Protein AF-A0A6P0SQF8-F1 (afdb_monomer)

Secondary structure (DSSP, 8-state):
-PPPEEEEE---SS--HHHHTT---SSSHHHHHHS-HHHHHHHHHHSS-TTS----HHHHHHHHHHHTT-GGGS-HHHHHHHHHHHHHHH-SS-STTTS-BTTB--HHHHHHHHHHIIIIISEEETTEEEEEEE------S-HHHHHHSHHHHHHHHHHHHH-SEEEEEE--STT-SHHHHHGGGSSEEEEEEETTTS-HHHHHHHHHHHHHTT--EEEEEEE---GGGTTTTS----S--PPPS------EEEEE-

Radius of gyration: 22.23 Å; Cα contacts (8 Å, |Δi|>4): 361; chains: 1; bounding box: 48×36×75 Å

Foldseek 3Di:
DDFQEEEAALALVDFCPCVVVVHDQAAFLCCLQPPAPLLNLLSQLVQADPVDDDPDVVSVVVSVVSVVVVVVPADSVRSVVSQQVVQVVVDPDRCCQCHPDPPDDDPSVLVNVVCSVVRGQWDDDPVGRSYTYGGHHDNDDDSVPRLQDPSVVVVLVVCVVPGPKYKYWYFFQPPDCSCLSNQVSAPAKEKEFEPLAADPVNVVVSVVVCVVSVTDHPYYHYPHDDVVCVPVVDDDDDDPPDRDDDHHTGIIMMTMD

Mean predicted aligned error: 10.47 Å

Solvent-accessible surface area (backbone atoms only — not comparable to full-atom values): 14896 Å² total; per-residue (Å²): 134,82,73,36,33,35,41,33,36,61,18,68,89,72,72,50,59,30,73,77,66,75,47,74,46,83,52,17,54,40,40,74,50,72,42,54,64,67,57,39,51,51,57,42,53,71,72,43,63,85,89,57,84,65,83,50,68,69,58,42,53,49,43,56,55,48,61,76,60,47,57,93,83,41,53,69,69,57,48,52,52,52,50,51,52,53,33,54,77,74,35,101,67,62,54,75,64,70,34,51,54,99,90,48,85,47,79,60,24,53,52,47,52,48,49,42,44,66,72,54,37,28,47,71,43,88,95,38,81,48,40,37,35,32,27,35,26,61,87,84,70,64,56,65,63,51,57,67,29,71,55,36,56,52,48,51,55,52,45,58,78,71,31,78,30,39,38,34,38,32,51,43,56,71,97,44,63,65,47,69,58,51,41,88,79,38,79,25,30,39,40,35,38,35,54,98,30,41,54,68,67,61,53,49,52,43,52,52,55,35,54,77,67,69,52,53,70,76,47,74,45,79,37,73,72,55,74,88,62,74,60,52,92,63,85,73,80,80,92,74,89,75,79,82,86,90,62,91,41,73,44,37,36,36,39,34,69

Nearest PDB structures (foldseek):
  3la6-assembly1_H  TM=8.996E-01  e=2.933E-08  Escherichia coli K-12
  3la6-assembly2_J  TM=8.794E-01  e=2.586E-08  Escherichia coli K-12
  3la6-assembly1_E  TM=8.785E-01  e=3.325E-08  Escherichia coli K-12
  3la6-assembly2_M  TM=8.070E-01  e=2.281E-08  Escherichia coli K-12
  3la6-assembly2_P  TM=8.195E-01  e=2.933E-08  Escherichia coli K-12

Sequence (257 aa):
MGKKVLLVDADMRKPQVHHRLQLSKECGLINLIADDNLTLFIKALINYDNNNIIEDPSISELKQLIDTLNPESTSIDQLKNKITNRIKYKFRYPLRWLLPSEDKINCRSISNLKWLIQNVITQKRPEHPNLSILTTGEITSDPTKLLYSDKMKRLIKYFEEMFDLVIYDTPPVLGLADTSLLTPRTDGLILVTRVGKTDRSALTQALENLKLSQIKVLGIVANGVKDEYRGLDEGDKNPDGRVHPDFTGSIKTKVLF

Structure (mmCIF, N/CA/C/O backbone):
data_AF-A0A6P0SQF8-F1
#
_entry.id   AF-A0A6P0SQF8-F1
#
loop_
_atom_site.group_PDB
_atom_site.id
_atom_site.type_symbol
_atom_site.label_atom_id
_atom_site.label_alt_id
_atom_site.label_comp_id
_atom_site.label_asym_id
_atom_site.label_entity_id
_atom_site.label_seq_id
_atom_site.pdbx_PDB_ins_code
_atom_site.Cartn_x
_atom_site.Cartn_y
_atom_site.Cartn_z
_atom_site.occupancy
_atom_site.B_iso_or_equiv
_atom_site.auth_seq_id
_atom_site.auth_comp_id
_atom_site.auth_asym_id
_atom_site.auth_atom_id
_atom_site.pdbx_PDB_model_num
ATOM 1 N N . MET A 1 1 ? -15.269 -17.142 -11.046 1.00 60.09 1 MET A N 1
ATOM 2 C CA . MET A 1 1 ? -15.085 -15.832 -10.377 1.00 60.09 1 MET A CA 1
ATOM 3 C C . MET A 1 1 ? -13.808 -15.199 -10.912 1.00 60.09 1 MET A C 1
ATOM 5 O O . MET A 1 1 ? -12.892 -15.943 -11.237 1.00 60.09 1 MET A O 1
ATOM 9 N N . GLY A 1 2 ? -13.771 -13.876 -11.096 1.00 82.94 2 GLY A N 1
ATOM 10 C CA . GLY A 1 2 ? -12.573 -13.175 -11.584 1.00 82.94 2 GLY A CA 1
ATOM 11 C C . GLY A 1 2 ? -11.486 -13.065 -10.509 1.00 82.94 2 GLY A C 1
ATOM 12 O O . GLY A 1 2 ? -11.794 -13.177 -9.325 1.00 82.94 2 GLY A O 1
ATOM 13 N N . LYS A 1 3 ? -10.230 -12.846 -10.923 1.00 91.38 3 LYS A N 1
ATOM 14 C CA . LYS A 1 3 ? -9.107 -12.608 -10.000 1.00 91.38 3 LYS A CA 1
ATOM 15 C C . LYS A 1 3 ? -9.298 -11.287 -9.249 1.00 91.38 3 LYS A C 1
ATOM 17 O O . LYS A 1 3 ? -9.554 -10.268 -9.887 1.00 91.38 3 LYS A O 1
ATOM 22 N N . LYS A 1 4 ? -9.138 -11.301 -7.926 1.00 92.88 4 LYS A N 1
ATOM 23 C CA . LYS A 1 4 ? -9.103 -10.122 -7.052 1.00 92.88 4 LYS A CA 1
ATOM 24 C C . LYS A 1 4 ? -7.739 -9.451 -7.166 1.00 92.88 4 LYS A C 1
ATOM 26 O O . LYS A 1 4 ? -6.729 -10.060 -6.824 1.00 92.88 4 LYS A O 1
ATOM 31 N N . VAL A 1 5 ? -7.717 -8.198 -7.598 1.00 94.44 5 VAL A N 1
ATOM 32 C CA . VAL A 1 5 ? -6.493 -7.418 -7.804 1.00 94.44 5 VAL A CA 1
ATOM 33 C C . VAL A 1 5 ? -6.460 -6.247 -6.830 1.00 94.44 5 VAL A C 1
ATOM 35 O O . VAL A 1 5 ? -7.451 -5.531 -6.690 1.00 94.44 5 VAL A O 1
ATOM 38 N N . LEU A 1 6 ? -5.316 -6.024 -6.188 1.00 94.69 6 LEU A N 1
ATOM 39 C CA . LEU A 1 6 ? -5.051 -4.837 -5.381 1.00 94.69 6 LEU A CA 1
ATOM 40 C C . LEU A 1 6 ? -3.987 -3.967 -6.057 1.00 94.69 6 LEU A C 1
ATOM 42 O O . LEU A 1 6 ? -2.867 -4.413 -6.273 1.00 94.69 6 LEU A O 1
ATOM 46 N N . LEU A 1 7 ? -4.312 -2.710 -6.352 1.00 95.44 7 LEU A N 1
ATOM 47 C CA . LEU A 1 7 ? -3.338 -1.689 -6.741 1.00 95.44 7 LEU A CA 1
ATOM 48 C C . LEU A 1 7 ? -2.977 -0.844 -5.517 1.00 95.44 7 LEU A C 1
ATOM 50 O O . LEU A 1 7 ? -3.833 -0.147 -4.982 1.00 95.44 7 LEU A O 1
ATOM 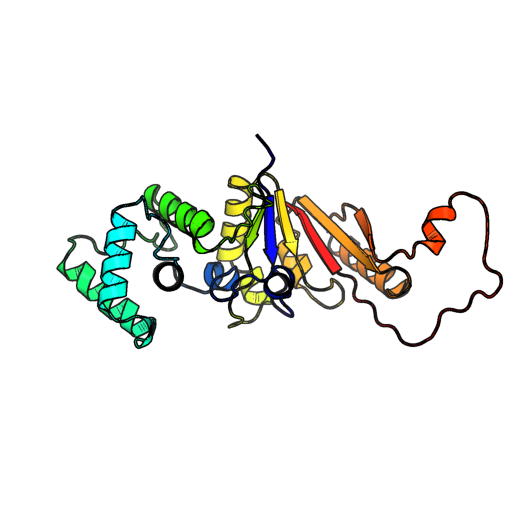54 N N . VAL A 1 8 ? -1.717 -0.863 -5.101 1.00 95.06 8 VAL A N 1
ATOM 55 C CA . VAL A 1 8 ? -1.197 -0.076 -3.979 1.00 95.06 8 VAL A CA 1
ATOM 56 C C . VAL A 1 8 ? -0.366 1.093 -4.508 1.00 95.06 8 VAL A C 1
ATOM 58 O O . VAL A 1 8 ? 0.628 0.878 -5.196 1.00 95.06 8 VAL A O 1
ATOM 61 N N . ASP A 1 9 ? -0.731 2.331 -4.175 1.00 94.19 9 ASP A N 1
ATOM 62 C CA . ASP A 1 9 ? 0.094 3.518 -4.442 1.00 94.19 9 ASP A CA 1
ATOM 63 C C . ASP A 1 9 ? 1.204 3.626 -3.384 1.00 94.19 9 ASP A C 1
ATOM 65 O O . ASP A 1 9 ? 1.043 4.265 -2.339 1.00 94.19 9 ASP A O 1
ATOM 69 N N . ALA A 1 10 ? 2.319 2.936 -3.635 1.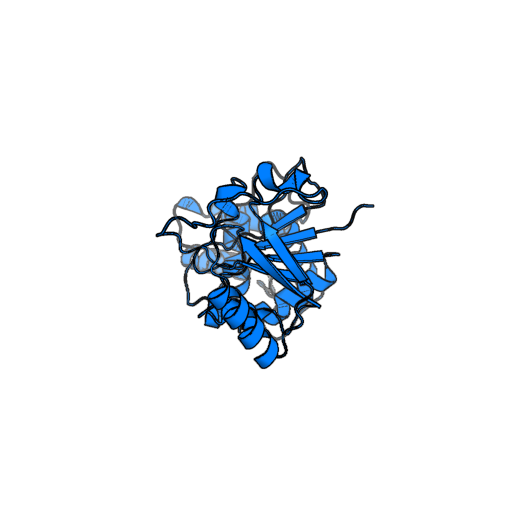00 92.62 10 ALA A N 1
ATOM 70 C CA . ALA A 1 10 ? 3.502 2.931 -2.779 1.00 92.62 10 ALA A CA 1
ATOM 71 C C . ALA A 1 10 ? 4.523 4.025 -3.158 1.00 92.62 10 ALA A C 1
ATOM 73 O O . ALA A 1 10 ? 5.581 4.117 -2.531 1.00 92.62 10 ALA A O 1
ATOM 74 N N . ASP A 1 11 ? 4.213 4.893 -4.130 1.00 92.06 11 ASP A N 1
ATOM 75 C CA . ASP A 1 11 ? 4.991 6.095 -4.428 1.00 92.06 11 ASP A CA 1
ATOM 76 C C . ASP A 1 11 ? 4.654 7.186 -3.406 1.00 92.06 11 ASP A C 1
ATOM 78 O O . ASP A 1 11 ? 3.903 8.124 -3.660 1.00 92.06 11 ASP A O 1
ATOM 82 N N . MET A 1 12 ? 5.236 7.059 -2.212 1.00 90.88 12 MET A N 1
ATOM 83 C CA . MET A 1 12 ? 5.063 8.033 -1.129 1.00 90.88 12 MET A CA 1
ATOM 84 C C . MET A 1 12 ? 5.780 9.365 -1.394 1.00 90.88 12 MET A C 1
ATOM 86 O O . MET A 1 12 ? 5.568 10.327 -0.661 1.00 90.88 12 MET A O 1
ATOM 90 N N . ARG A 1 13 ? 6.639 9.442 -2.421 1.00 88.88 13 ARG A N 1
ATOM 91 C CA . ARG A 1 13 ? 7.398 10.657 -2.760 1.00 88.88 13 ARG A CA 1
ATOM 92 C C . ARG A 1 13 ? 6.608 11.564 -3.687 1.00 88.88 13 ARG A C 1
ATOM 94 O O . ARG A 1 13 ? 6.657 12.784 -3.551 1.00 88.88 13 ARG A O 1
ATOM 101 N N . LYS A 1 14 ? 5.885 10.975 -4.638 1.00 89.62 14 LYS A N 1
ATOM 102 C CA . LYS A 1 14 ? 5.005 11.690 -5.557 1.00 89.62 14 LYS A CA 1
ATOM 103 C C . LYS A 1 14 ? 3.774 10.829 -5.855 1.00 89.62 14 LYS A C 1
ATOM 105 O O . LYS A 1 14 ? 3.651 10.334 -6.976 1.00 89.62 14 LYS A O 1
ATOM 110 N N . PRO A 1 15 ? 2.837 10.687 -4.902 1.00 90.75 15 PRO A N 1
ATOM 111 C CA . PRO A 1 15 ? 1.652 9.857 -5.088 1.00 90.75 15 PRO A CA 1
ATOM 112 C C . PRO A 1 15 ? 0.753 10.460 -6.162 1.00 90.75 15 PRO A C 1
ATOM 114 O O . PRO A 1 15 ? 0.527 11.673 -6.191 1.00 90.75 15 PRO A O 1
ATOM 117 N N . GLN A 1 16 ? 0.256 9.635 -7.079 1.00 90.00 16 GLN A N 1
ATOM 118 C CA . GLN A 1 16 ? -0.521 10.100 -8.240 1.00 90.00 16 GLN A CA 1
ATOM 119 C C . GLN A 1 16 ? -1.770 9.265 -8.510 1.00 90.00 16 GLN A C 1
ATOM 121 O O . GLN A 1 16 ? -2.628 9.715 -9.271 1.00 90.00 16 GLN A O 1
ATOM 126 N N . VAL A 1 17 ? -1.891 8.063 -7.937 1.00 91.06 17 VAL A N 1
ATOM 127 C CA . VAL A 1 17 ? -3.007 7.158 -8.246 1.00 91.06 17 VAL A CA 1
ATOM 128 C C . VAL A 1 17 ? -4.329 7.794 -7.835 1.00 91.06 17 VAL A C 1
ATOM 130 O O . VAL A 1 17 ? -5.266 7.797 -8.630 1.00 91.06 17 VAL A O 1
ATOM 133 N N . HIS A 1 18 ? -4.377 8.423 -6.656 1.00 90.31 18 HIS A N 1
ATOM 134 C CA . HIS A 1 18 ? -5.582 9.092 -6.163 1.00 90.31 18 HIS A CA 1
ATOM 135 C C . HIS A 1 18 ? -6.071 10.205 -7.105 1.00 90.31 18 HIS A C 1
ATOM 137 O O . HIS A 1 18 ? -7.252 10.268 -7.418 1.00 90.31 18 HIS A O 1
ATOM 143 N N . HIS A 1 19 ? -5.166 11.030 -7.643 1.00 90.38 19 HIS A N 1
ATOM 144 C CA . HIS A 1 19 ? -5.528 12.082 -8.596 1.00 90.38 19 HIS A CA 1
ATOM 145 C C . HIS A 1 19 ? -6.004 11.499 -9.932 1.00 90.38 19 HIS A C 1
ATOM 147 O O . HIS A 1 19 ? -7.005 11.937 -10.492 1.00 90.38 19 HIS A O 1
ATOM 153 N N . ARG A 1 20 ? -5.292 10.500 -10.469 1.00 89.69 20 ARG A N 1
ATOM 154 C CA . ARG A 1 20 ? -5.628 9.901 -11.772 1.00 89.69 20 ARG A CA 1
ATOM 155 C C . ARG A 1 20 ? -6.944 9.142 -11.754 1.00 89.69 20 ARG A C 1
ATOM 157 O O . ARG A 1 20 ? -7.642 9.129 -12.759 1.00 89.69 20 ARG A O 1
ATOM 164 N N . LEU A 1 21 ? -7.247 8.507 -10.630 1.00 88.38 21 LEU A N 1
ATOM 165 C CA . LEU A 1 21 ? -8.455 7.720 -10.442 1.00 88.38 21 LEU A CA 1
ATOM 166 C C . LEU A 1 21 ? -9.529 8.482 -9.664 1.00 88.38 21 LEU A C 1
ATOM 168 O O . LEU A 1 21 ? -10.495 7.849 -9.263 1.00 88.38 21 LEU A O 1
ATOM 172 N N . GLN A 1 22 ? -9.376 9.794 -9.433 1.00 88.75 22 GLN A N 1
ATOM 173 C CA . GLN A 1 22 ? -10.333 10.638 -8.697 1.00 88.75 22 GLN A CA 1
ATOM 174 C C . GLN A 1 22 ? -10.816 9.976 -7.392 1.00 88.75 22 GLN A C 1
ATOM 176 O O . GLN A 1 22 ? -12.009 9.776 -7.181 1.00 88.75 22 GLN A O 1
ATOM 181 N N . LEU A 1 23 ? -9.863 9.545 -6.569 1.00 88.06 23 LEU A N 1
ATOM 182 C CA . LEU A 1 23 ? -10.083 8.853 -5.300 1.00 88.06 23 LEU A CA 1
ATOM 183 C C . LEU A 1 23 ? -9.736 9.769 -4.126 1.00 88.06 23 LEU A C 1
ATOM 185 O O . LEU A 1 23 ? -8.900 10.669 -4.257 1.00 88.06 23 LEU A O 1
ATOM 189 N N . SER A 1 24 ? -10.319 9.485 -2.961 1.00 85.25 24 SER A N 1
ATOM 190 C CA . SER A 1 24 ? -9.916 10.137 -1.713 1.00 85.25 24 SER A CA 1
ATOM 191 C C . SER A 1 24 ? -8.468 9.776 -1.368 1.00 85.25 24 SER A C 1
ATOM 193 O O . SER A 1 24 ? -7.992 8.681 -1.676 1.00 85.25 24 SER A O 1
ATOM 195 N N . LYS A 1 25 ? -7.759 10.703 -0.722 1.00 84.38 25 LYS A N 1
ATOM 196 C CA . LYS A 1 25 ? -6.393 10.506 -0.209 1.00 84.38 25 LYS A CA 1
ATOM 197 C C . LYS A 1 25 ? -6.314 10.545 1.320 1.00 84.38 25 LYS A C 1
ATOM 199 O O . LYS A 1 25 ? -5.213 10.571 1.856 1.00 84.38 25 LYS A O 1
ATOM 204 N N . GLU A 1 26 ? -7.451 10.595 2.009 1.00 79.50 26 GLU A N 1
ATOM 205 C CA . GLU A 1 26 ? -7.511 10.844 3.457 1.00 79.50 26 GLU A CA 1
ATOM 206 C C . GLU A 1 26 ? -7.057 9.641 4.292 1.00 79.50 26 GLU A C 1
ATOM 208 O O . GLU A 1 26 ? -6.464 9.804 5.356 1.00 79.50 26 GLU A O 1
ATOM 213 N N . CYS A 1 27 ? -7.304 8.422 3.804 1.00 80.75 27 CYS A N 1
ATOM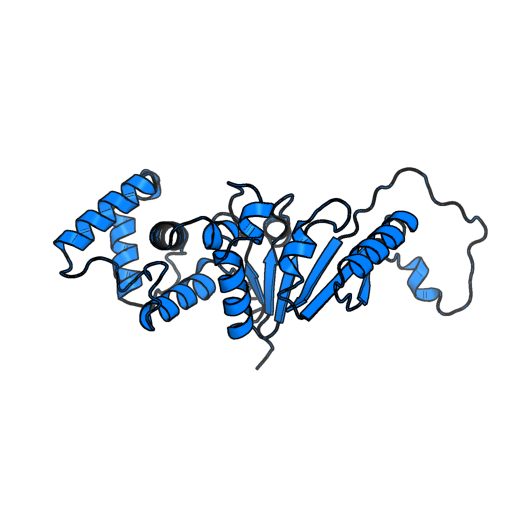 214 C CA . CYS A 1 27 ? -6.839 7.192 4.432 1.00 80.75 27 CYS A CA 1
ATOM 215 C C . CYS A 1 27 ? -6.160 6.296 3.392 1.00 80.75 27 CYS A C 1
ATOM 217 O O . CYS A 1 27 ? -6.664 6.120 2.282 1.00 80.75 27 CYS A O 1
ATOM 219 N N . GLY A 1 28 ? -4.995 5.745 3.726 1.00 88.50 28 GLY A N 1
ATOM 220 C CA . GLY A 1 28 ? -4.234 4.920 2.795 1.00 88.50 28 GLY A CA 1
ATOM 221 C C . GLY A 1 28 ? -3.107 4.118 3.434 1.00 88.50 28 GLY A C 1
ATOM 222 O O . GLY A 1 28 ? -3.100 3.850 4.636 1.00 88.50 28 GLY A O 1
ATOM 223 N N . LEU A 1 29 ? -2.140 3.727 2.606 1.00 90.44 29 LEU A N 1
ATOM 224 C CA . LEU A 1 29 ? -0.996 2.904 2.995 1.00 90.44 29 LEU A CA 1
ATOM 225 C C . LEU A 1 29 ? -0.213 3.489 4.179 1.00 90.44 29 LEU A C 1
ATOM 227 O O . LEU A 1 29 ? 0.168 2.751 5.083 1.00 90.44 29 LEU A O 1
ATOM 231 N N . ILE A 1 30 ? 0.010 4.804 4.207 1.00 89.56 30 ILE A N 1
ATOM 232 C CA . ILE A 1 30 ? 0.738 5.453 5.301 1.00 89.56 30 ILE A CA 1
ATOM 233 C C . ILE A 1 30 ? -0.029 5.308 6.612 1.00 89.56 30 ILE A C 1
ATOM 235 O O . ILE A 1 30 ? 0.590 4.985 7.617 1.00 89.56 30 ILE A O 1
ATOM 239 N N . ASN A 1 31 ? -1.355 5.453 6.619 1.00 86.00 31 ASN A N 1
ATOM 240 C CA . ASN A 1 31 ? -2.154 5.251 7.829 1.00 86.00 31 ASN A CA 1
ATOM 241 C C . ASN A 1 31 ? -2.023 3.817 8.346 1.00 86.00 31 ASN A C 1
ATOM 243 O O . ASN A 1 31 ? -1.800 3.613 9.534 1.00 86.00 31 ASN A O 1
ATOM 247 N N . LEU A 1 32 ? -2.076 2.826 7.452 1.00 84.25 32 LEU A N 1
ATOM 248 C CA . LEU A 1 32 ? -1.906 1.415 7.813 1.00 84.25 32 LEU A CA 1
ATOM 249 C C . LEU A 1 32 ? -0.554 1.115 8.481 1.00 84.25 32 LEU A C 1
ATOM 251 O O . LEU A 1 32 ? -0.451 0.183 9.280 1.00 84.25 32 LEU A O 1
ATOM 255 N N . ILE A 1 33 ? 0.486 1.881 8.147 1.00 85.69 33 ILE A N 1
ATOM 256 C CA . ILE A 1 33 ? 1.844 1.671 8.657 1.00 85.69 33 ILE A CA 1
ATOM 257 C C . ILE A 1 33 ? 2.132 2.565 9.872 1.00 85.69 33 ILE A C 1
ATOM 259 O O . ILE A 1 33 ? 2.688 2.106 10.868 1.00 85.69 33 ILE A O 1
ATOM 263 N N . ALA A 1 34 ? 1.800 3.848 9.797 1.00 83.88 34 ALA A N 1
ATOM 264 C CA . ALA A 1 34 ? 2.191 4.848 10.781 1.00 83.88 34 ALA A CA 1
ATOM 265 C C . ALA A 1 34 ? 1.244 4.881 11.983 1.00 83.88 34 ALA A C 1
ATOM 267 O O . ALA A 1 34 ? 1.712 4.974 13.119 1.00 83.88 34 ALA A O 1
ATOM 268 N N . ASP A 1 35 ? -0.065 4.761 11.756 1.00 79.25 35 ASP A N 1
ATOM 269 C CA . ASP A 1 35 ? -1.046 4.898 12.825 1.00 79.25 35 ASP A CA 1
ATOM 270 C C . ASP A 1 35 ? -1.042 3.645 13.727 1.00 79.25 35 ASP A C 1
ATOM 272 O O . ASP A 1 35 ? -0.771 2.511 13.305 1.00 79.25 35 ASP A O 1
ATOM 276 N N . ASP A 1 36 ? -1.312 3.838 15.020 1.00 75.94 36 ASP A N 1
ATOM 277 C CA . ASP A 1 36 ? -1.751 2.729 15.863 1.00 75.94 36 ASP A CA 1
ATOM 278 C C . ASP A 1 36 ? -3.155 2.283 15.438 1.00 75.94 36 ASP A C 1
ATOM 280 O O . ASP A 1 36 ? -3.908 3.033 14.811 1.00 75.94 36 ASP A O 1
ATOM 284 N N . ASN A 1 37 ? -3.524 1.057 15.806 1.00 72.06 37 ASN A N 1
ATOM 285 C CA . ASN A 1 37 ? -4.782 0.474 15.362 1.00 72.06 37 ASN A CA 1
ATOM 286 C C . ASN A 1 37 ? -5.991 1.359 15.742 1.00 72.06 37 ASN A C 1
ATOM 288 O O . ASN A 1 37 ? -6.909 1.488 14.940 1.00 72.06 37 ASN A O 1
ATOM 292 N N . LEU A 1 38 ? -6.015 1.997 16.922 1.00 71.50 38 LEU A N 1
ATOM 293 C CA . LEU A 1 38 ? -7.170 2.800 17.355 1.00 71.50 38 LEU A CA 1
ATOM 294 C C . LEU A 1 38 ? -7.298 4.066 16.514 1.00 71.50 38 LEU A C 1
ATOM 296 O O . LEU A 1 38 ? -8.390 4.405 16.069 1.00 71.50 38 LEU A O 1
ATOM 300 N N . THR A 1 39 ? -6.174 4.741 16.288 1.00 78.56 39 THR A N 1
ATOM 301 C CA . THR A 1 39 ? -6.090 5.916 15.417 1.00 78.56 39 THR A CA 1
ATOM 302 C C . THR A 1 39 ? -6.587 5.591 14.013 1.00 78.56 39 THR A C 1
ATOM 304 O O . THR A 1 39 ? -7.429 6.312 13.480 1.00 78.56 39 THR A O 1
ATOM 307 N N . LEU A 1 40 ? -6.107 4.482 13.444 1.00 76.44 40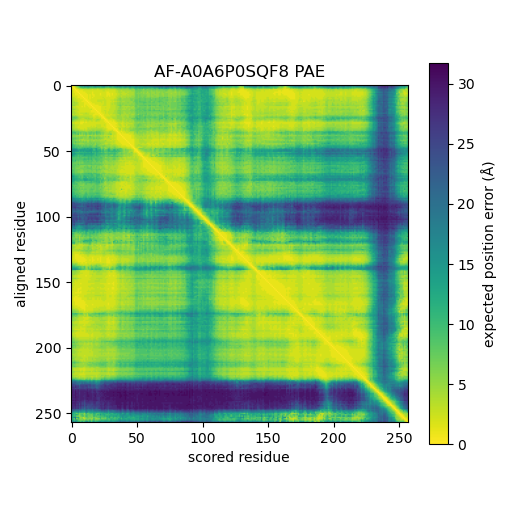 LEU A N 1
ATOM 308 C CA . LEU A 1 40 ? -6.513 4.020 12.124 1.00 76.44 40 LEU A CA 1
ATOM 309 C C . LEU A 1 40 ? -8.026 3.767 12.067 1.00 76.44 40 LEU A C 1
ATOM 311 O O . LEU A 1 40 ? -8.690 4.262 11.162 1.00 76.44 40 LEU A O 1
ATOM 315 N N . PHE A 1 41 ? -8.574 3.048 13.052 1.00 75.38 41 PHE A N 1
ATOM 316 C CA . PHE A 1 41 ? -10.009 2.761 13.132 1.00 75.38 41 PHE A CA 1
ATOM 317 C C . PHE A 1 41 ? -10.854 4.030 13.240 1.00 75.38 41 PHE A C 1
ATOM 319 O O . PHE A 1 41 ? -11.867 4.140 12.558 1.00 75.38 41 PHE A O 1
ATOM 326 N N . ILE A 1 42 ? -10.443 4.996 14.064 1.00 79.44 42 ILE A N 1
ATOM 327 C CA . ILE A 1 42 ? -11.171 6.261 14.216 1.00 79.44 42 ILE A CA 1
ATOM 328 C C . ILE A 1 42 ? -11.170 7.033 12.896 1.00 79.44 42 ILE A C 1
ATOM 330 O O . ILE A 1 42 ? -12.241 7.390 12.419 1.00 79.44 42 ILE A O 1
ATOM 334 N N . LYS A 1 43 ? -10.000 7.249 12.279 1.00 80.69 43 LYS A N 1
ATOM 335 C CA . LYS A 1 43 ? -9.893 7.973 10.998 1.00 80.69 43 LYS A CA 1
ATOM 336 C C . LYS A 1 43 ? -10.734 7.311 9.907 1.00 80.69 43 LYS A C 1
ATOM 338 O O . LYS A 1 43 ? -11.484 7.979 9.206 1.00 80.69 43 LYS A O 1
ATOM 343 N N . ALA A 1 44 ? -10.643 5.990 9.808 1.00 78.75 44 ALA A N 1
ATOM 344 C CA . ALA A 1 44 ? -11.405 5.201 8.857 1.00 78.75 44 ALA A CA 1
ATOM 345 C C . ALA A 1 44 ? -12.923 5.358 9.071 1.00 78.75 44 ALA A C 1
ATOM 347 O O . ALA A 1 44 ? -13.645 5.630 8.120 1.00 78.75 44 ALA A O 1
ATOM 348 N N . LEU A 1 45 ? -13.412 5.249 10.310 1.00 80.50 45 LEU A N 1
ATOM 349 C CA . LEU A 1 45 ? -14.841 5.387 10.611 1.00 80.50 45 LEU A CA 1
ATOM 350 C C . LEU A 1 45 ? -15.365 6.816 10.460 1.00 80.50 45 LEU A C 1
ATOM 352 O O . LEU A 1 45 ? -16.537 6.992 10.138 1.00 80.50 45 LEU A O 1
ATOM 356 N N . ILE A 1 46 ? -14.534 7.837 10.675 1.00 83.19 46 ILE A N 1
ATOM 357 C CA . ILE A 1 46 ? -14.907 9.229 10.385 1.00 83.19 46 ILE A CA 1
ATOM 358 C C . ILE A 1 46 ? -15.182 9.393 8.888 1.00 83.19 46 ILE A C 1
ATOM 360 O O . ILE A 1 46 ? -16.216 9.946 8.529 1.00 83.19 46 ILE A O 1
ATOM 364 N N . ASN A 1 47 ? -14.316 8.833 8.040 1.00 77.56 47 ASN A N 1
ATOM 365 C CA . ASN A 1 47 ? -14.403 8.962 6.582 1.00 77.56 47 ASN A CA 1
ATOM 366 C C . ASN A 1 47 ? -15.309 7.907 5.923 1.00 77.56 47 ASN A C 1
ATOM 368 O O . ASN A 1 47 ? -15.399 7.842 4.697 1.00 77.56 47 ASN A O 1
ATOM 372 N N . TYR A 1 48 ? -15.947 7.043 6.713 1.00 78.56 48 TYR A N 1
ATOM 373 C CA . TYR A 1 48 ? -16.838 6.013 6.197 1.00 78.56 48 TYR A CA 1
ATOM 374 C C . TYR A 1 48 ? -18.172 6.627 5.762 1.00 78.56 48 TYR A C 1
ATOM 376 O O . TYR A 1 48 ? -18.814 7.333 6.539 1.00 78.56 48 TYR A O 1
ATOM 384 N N . ASP A 1 49 ? -18.596 6.335 4.530 1.00 72.62 49 ASP A N 1
ATOM 385 C CA . ASP A 1 49 ? -19.866 6.821 3.987 1.00 72.62 49 ASP A CA 1
ATOM 386 C C . ASP A 1 49 ? -21.048 6.272 4.801 1.00 72.62 49 ASP A C 1
ATOM 388 O O . ASP A 1 49 ? -21.268 5.061 4.867 1.00 72.62 49 ASP A O 1
ATOM 392 N N . ASN A 1 50 ? -21.830 7.178 5.392 1.00 69.69 50 ASN A N 1
ATOM 393 C CA . ASN A 1 50 ? -23.001 6.848 6.205 1.00 69.69 50 ASN A CA 1
ATOM 394 C C . ASN A 1 50 ? -24.104 6.123 5.414 1.00 69.69 50 ASN A C 1
ATOM 396 O O . ASN A 1 50 ? -24.981 5.512 6.023 1.00 69.69 50 ASN A O 1
ATOM 400 N N . ASN A 1 51 ? -24.075 6.172 4.078 1.00 66.75 51 ASN A N 1
ATOM 401 C CA . ASN A 1 51 ? -25.011 5.430 3.232 1.00 66.75 51 ASN A CA 1
ATOM 402 C C . ASN A 1 51 ? -24.666 3.936 3.124 1.00 66.75 51 ASN A C 1
ATOM 404 O O . ASN A 1 51 ? -25.517 3.138 2.729 1.00 66.75 51 ASN A O 1
ATOM 408 N N . ASN A 1 52 ? -23.441 3.538 3.479 1.00 72.69 52 ASN A N 1
ATOM 409 C CA . ASN A 1 52 ? -23.039 2.137 3.475 1.00 72.69 52 ASN A CA 1
ATOM 410 C C . ASN A 1 52 ? -23.416 1.464 4.799 1.00 72.69 52 ASN A C 1
ATOM 412 O O . ASN A 1 52 ? -23.108 1.950 5.886 1.00 72.69 52 ASN A O 1
ATOM 416 N N . ILE A 1 53 ? -24.037 0.288 4.720 1.00 71.00 53 ILE A N 1
ATOM 417 C CA . ILE A 1 53 ? -24.422 -0.477 5.909 1.00 71.00 53 ILE A CA 1
ATOM 418 C C . ILE A 1 53 ? -23.164 -1.063 6.560 1.00 71.00 53 ILE A C 1
ATOM 420 O O . ILE A 1 53 ? -22.391 -1.778 5.923 1.00 71.00 53 ILE A O 1
ATOM 424 N N . ILE A 1 54 ? -22.964 -0.776 7.847 1.00 71.25 54 ILE A N 1
ATOM 425 C CA . ILE A 1 54 ? -21.969 -1.465 8.674 1.00 71.25 54 ILE A CA 1
ATOM 426 C C . ILE A 1 54 ? -22.634 -2.716 9.249 1.00 71.25 54 ILE A C 1
ATOM 428 O O . ILE A 1 54 ? -23.433 -2.625 10.178 1.00 71.25 54 ILE A O 1
ATOM 432 N N . GLU A 1 55 ? -22.312 -3.880 8.687 1.00 70.62 55 GLU A N 1
ATOM 433 C CA . GLU A 1 55 ? -22.900 -5.158 9.112 1.00 70.62 55 GLU A CA 1
ATOM 434 C C . GLU A 1 55 ? -22.437 -5.601 10.508 1.00 70.62 55 GLU A C 1
ATOM 436 O O . GLU A 1 55 ? -23.182 -6.282 11.209 1.00 70.62 55 GLU A O 1
ATOM 441 N N . ASP A 1 56 ? -21.226 -5.218 10.933 1.00 69.94 56 ASP A N 1
ATOM 442 C CA . ASP A 1 56 ? -20.702 -5.582 12.252 1.00 69.94 56 ASP A CA 1
ATOM 443 C C . ASP A 1 56 ? -21.306 -4.675 13.345 1.00 69.94 56 ASP A C 1
ATOM 445 O O . ASP A 1 56 ? -21.021 -3.469 13.374 1.00 69.94 56 ASP A O 1
ATOM 449 N N . PRO A 1 57 ? -22.090 -5.225 14.293 1.00 70.06 57 PRO A N 1
ATOM 450 C CA . PRO A 1 57 ? -22.741 -4.432 15.336 1.00 70.06 57 PRO A CA 1
ATOM 451 C C . PRO A 1 57 ? -21.755 -3.665 16.222 1.00 70.06 57 PRO A C 1
ATOM 453 O O . PRO A 1 57 ? -22.057 -2.571 16.692 1.00 70.06 57 PRO A O 1
ATOM 456 N N . SER A 1 58 ? -20.559 -4.214 16.428 1.00 69.25 58 SER A N 1
ATOM 457 C CA . SER A 1 58 ? -19.506 -3.609 17.245 1.00 69.25 58 SER A CA 1
ATOM 458 C C . SER A 1 58 ? -18.935 -2.363 16.583 1.00 69.25 58 SER A C 1
ATOM 460 O O . SER A 1 58 ? -18.662 -1.357 17.240 1.00 69.25 58 SER A O 1
ATOM 462 N N . ILE A 1 59 ? -18.733 -2.443 15.268 1.00 72.00 59 ILE A N 1
ATOM 463 C CA . ILE A 1 59 ? -18.224 -1.332 14.467 1.00 72.00 59 ILE A CA 1
ATOM 464 C C . ILE A 1 59 ? -19.305 -0.254 14.352 1.00 72.00 59 ILE A C 1
ATOM 466 O O . ILE A 1 59 ? -18.998 0.929 14.486 1.00 72.00 59 ILE A O 1
ATOM 470 N N . SER A 1 60 ? -20.568 -0.658 14.196 1.00 77.00 60 SER A N 1
ATOM 471 C CA . SER A 1 60 ? -21.717 0.251 14.199 1.00 77.00 60 SER A CA 1
ATOM 472 C C . SER A 1 60 ? -21.841 1.016 15.524 1.00 77.00 60 SER A C 1
ATOM 474 O O . SER A 1 60 ? -21.945 2.243 15.523 1.00 77.00 60 SER A O 1
ATOM 476 N N . GLU A 1 61 ? -21.720 0.334 16.668 1.00 76.56 61 GLU A N 1
ATOM 477 C CA .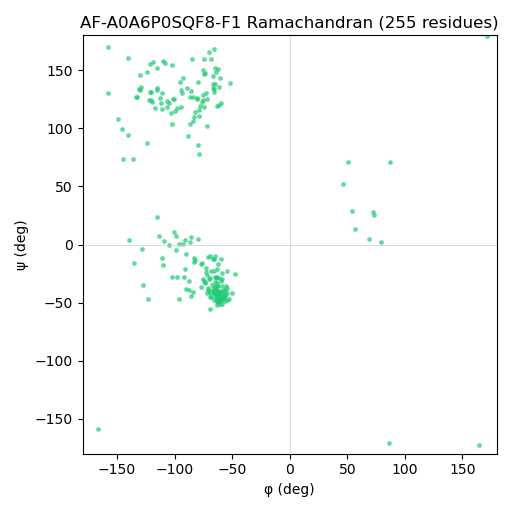 GLU A 1 61 ? -21.735 0.984 17.986 1.00 76.56 61 GLU A CA 1
ATOM 478 C C . GLU A 1 61 ? -20.563 1.965 18.156 1.00 76.56 61 GLU A C 1
ATOM 480 O O . GLU A 1 61 ? -20.733 3.065 18.691 1.00 76.56 61 GLU A O 1
ATOM 485 N N . LEU A 1 62 ? -19.369 1.599 17.679 1.00 77.38 62 LEU A N 1
ATOM 486 C CA . LEU A 1 62 ? -18.209 2.485 17.722 1.00 77.38 62 LEU A CA 1
ATOM 487 C C . LEU A 1 62 ? -18.392 3.715 16.823 1.00 77.38 62 LEU A C 1
ATOM 489 O O . LEU A 1 62 ? -18.036 4.815 17.241 1.00 77.38 62 LEU A O 1
ATOM 493 N N . LYS A 1 63 ? -18.957 3.551 15.623 1.00 81.75 63 LYS A N 1
ATOM 494 C CA . LYS A 1 63 ? -19.273 4.658 14.712 1.00 81.75 63 LYS A CA 1
ATOM 495 C C . LYS A 1 63 ? -20.268 5.623 15.355 1.00 81.75 63 LYS A C 1
ATOM 497 O O . LYS A 1 63 ? -19.960 6.804 15.466 1.00 81.75 63 LYS A O 1
ATOM 502 N N . GLN A 1 64 ? -21.365 5.110 15.918 1.00 82.81 64 GLN A N 1
ATOM 503 C CA . GLN A 1 64 ? -22.325 5.924 16.674 1.00 82.81 64 GLN A CA 1
ATOM 504 C C . GLN A 1 64 ? -21.649 6.682 17.821 1.00 82.81 64 GLN A C 1
ATOM 506 O O . GLN A 1 64 ? -21.899 7.869 18.024 1.00 82.81 64 GLN A O 1
ATOM 511 N N . LEU A 1 65 ? -20.759 6.021 18.570 1.00 83.31 65 LEU A N 1
ATOM 512 C CA . LEU A 1 65 ? -19.997 6.680 19.623 1.00 83.31 65 LEU A CA 1
ATOM 513 C C . LEU A 1 65 ? -19.125 7.812 19.063 1.00 83.31 65 LEU A C 1
ATOM 515 O O . LEU A 1 65 ? -19.142 8.898 19.634 1.00 83.31 65 LEU A O 1
ATOM 519 N N . ILE A 1 66 ? -18.381 7.581 17.980 1.00 85.06 66 ILE A N 1
ATOM 520 C CA . ILE A 1 66 ? -17.537 8.599 17.336 1.00 85.06 66 ILE A CA 1
ATOM 521 C C . ILE A 1 66 ? -18.383 9.796 16.895 1.00 85.06 66 ILE A C 1
ATOM 523 O O . ILE A 1 66 ? -18.021 10.931 17.205 1.00 85.06 66 ILE A O 1
ATOM 527 N N . ASP A 1 67 ? -19.527 9.552 16.258 1.00 87.25 67 ASP A N 1
ATOM 528 C CA . ASP A 1 67 ? -20.406 10.605 15.748 1.00 87.25 67 ASP A CA 1
ATOM 529 C C . ASP A 1 67 ? -20.957 11.483 16.889 1.00 87.25 67 ASP A C 1
ATOM 531 O O . ASP A 1 67 ? -21.005 12.705 16.762 1.00 87.25 67 ASP A O 1
ATOM 535 N N . THR A 1 68 ? -21.244 10.908 18.070 1.00 88.12 68 THR A N 1
ATOM 536 C CA . THR A 1 68 ? -21.655 11.691 19.263 1.00 88.12 68 THR A CA 1
ATOM 537 C C . THR A 1 68 ? -20.561 12.601 19.830 1.00 88.12 68 THR A C 1
ATOM 539 O O . THR A 1 68 ? -20.831 13.418 20.713 1.00 88.12 68 THR A O 1
ATOM 542 N N . LEU A 1 69 ? -19.309 12.442 19.392 1.00 87.25 69 LEU A N 1
ATOM 543 C CA . LEU A 1 69 ? -18.167 13.211 19.883 1.00 87.25 69 LEU A CA 1
ATOM 544 C C . LEU A 1 69 ? -17.791 14.382 18.969 1.00 87.25 69 LEU A C 1
ATOM 546 O O . LEU A 1 69 ? -16.776 15.021 19.247 1.00 87.25 69 LEU A O 1
ATOM 550 N N . ASN A 1 70 ? -18.595 14.682 17.940 1.00 86.12 70 ASN A N 1
ATOM 551 C CA . ASN A 1 70 ? -18.356 15.741 16.952 1.00 86.12 70 ASN A CA 1
ATOM 552 C C . ASN A 1 70 ? -16.938 15.641 16.356 1.00 86.12 70 ASN A C 1
ATOM 554 O O . ASN A 1 70 ? -16.058 16.446 16.695 1.00 86.12 70 ASN A O 1
ATOM 558 N N . PRO A 1 71 ? -16.681 14.622 15.515 1.00 84.19 71 PRO A N 1
ATOM 559 C CA . PRO A 1 71 ? -15.337 14.326 15.030 1.00 84.19 71 PRO A CA 1
ATOM 560 C C . PRO A 1 71 ? -14.743 15.445 14.166 1.00 84.19 71 PRO A C 1
ATOM 562 O O . PRO A 1 71 ? -13.534 15.637 14.199 1.00 84.19 71 PRO A O 1
ATOM 565 N N . GLU A 1 72 ? -15.568 16.232 13.469 1.00 83.12 72 GLU A N 1
ATOM 566 C CA . GLU A 1 72 ? -15.109 17.339 12.610 1.00 83.12 72 GLU A CA 1
ATOM 567 C C . GLU A 1 72 ? -14.431 18.478 13.387 1.00 83.12 72 GLU A C 1
ATOM 569 O O . GLU A 1 72 ? -13.565 19.170 12.859 1.00 83.12 72 GLU A O 1
ATOM 574 N N . SER A 1 73 ? -14.799 18.670 14.658 1.00 86.00 73 SER A N 1
ATOM 575 C CA . SER A 1 73 ? -14.277 19.743 15.512 1.00 86.00 73 SER A CA 1
ATOM 576 C C . SER A 1 73 ? -13.339 19.247 16.615 1.00 86.00 73 SER A C 1
ATOM 578 O O . SER A 1 73 ? -12.929 20.032 17.470 1.00 86.00 73 SER A O 1
ATOM 580 N N . THR A 1 74 ? -13.042 17.945 16.665 1.00 86.25 74 THR A N 1
ATOM 581 C CA . THR A 1 74 ? -12.296 17.323 17.768 1.00 86.25 74 THR A CA 1
ATOM 582 C C . THR A 1 74 ? -11.023 16.675 17.242 1.00 86.25 74 THR A C 1
ATOM 584 O O . THR A 1 74 ? -11.067 15.893 16.297 1.00 86.25 74 THR A O 1
ATOM 587 N N . SER A 1 75 ? -9.877 16.942 17.876 1.00 88.00 75 SER A N 1
ATOM 588 C CA . SER A 1 75 ? -8.626 16.312 17.442 1.00 88.00 75 SER A CA 1
ATOM 589 C C . SER A 1 75 ? -8.660 14.794 17.643 1.00 88.00 75 SER A C 1
ATOM 591 O O . SER A 1 75 ? -9.304 14.282 18.562 1.00 88.00 75 SER A O 1
ATOM 593 N N . ILE A 1 76 ? -7.913 14.059 16.817 1.00 83.00 76 ILE A N 1
ATOM 594 C CA . ILE A 1 76 ? -7.836 12.594 16.901 1.00 83.00 76 ILE A CA 1
ATOM 595 C C . ILE A 1 76 ? -7.382 12.127 18.293 1.00 83.00 76 ILE A C 1
ATOM 597 O O . ILE A 1 76 ? -7.963 11.192 18.839 1.00 83.00 76 ILE A O 1
ATOM 601 N N . ASP A 1 77 ? -6.419 12.804 18.922 1.00 81.88 77 ASP A N 1
ATOM 602 C CA . ASP A 1 77 ? -5.972 12.456 20.278 1.00 81.88 77 ASP A CA 1
ATOM 603 C C . ASP A 1 77 ? -7.056 12.695 21.334 1.00 81.88 77 ASP A C 1
ATOM 605 O O . ASP A 1 77 ? -7.250 11.882 22.243 1.00 81.88 77 ASP A O 1
ATOM 609 N N . GLN A 1 78 ? -7.824 13.780 21.198 1.00 86.12 78 GLN A N 1
ATOM 610 C CA . GLN A 1 78 ? -8.973 14.033 22.063 1.00 86.12 78 GLN A CA 1
ATOM 611 C C . GLN A 1 78 ? -10.062 12.975 21.861 1.00 86.12 78 GLN A C 1
ATOM 613 O O . GLN A 1 78 ? -10.619 12.491 22.849 1.00 86.12 78 GLN A O 1
ATOM 618 N N . LEU A 1 79 ? -10.343 12.575 20.617 1.00 85.44 79 LEU A N 1
ATOM 619 C CA . LEU A 1 79 ? -11.276 11.490 20.312 1.00 85.44 79 LEU A CA 1
ATOM 620 C C . LEU A 1 79 ? -10.806 10.173 20.930 1.00 85.44 79 LEU A C 1
ATOM 622 O O . LEU A 1 79 ? -11.581 9.540 21.644 1.00 85.44 79 LEU A O 1
ATOM 626 N N . LYS A 1 80 ? -9.532 9.797 20.761 1.00 81.69 80 LYS A N 1
ATOM 627 C CA . LYS A 1 80 ? -8.946 8.594 21.377 1.00 81.69 80 LYS A CA 1
ATOM 628 C C . LYS A 1 80 ? -9.134 8.588 22.885 1.00 81.69 80 LYS A C 1
ATOM 630 O O . LYS A 1 80 ? -9.592 7.586 23.433 1.00 81.69 80 LYS A O 1
ATOM 635 N N . ASN A 1 81 ? -8.837 9.701 23.552 1.00 80.88 81 ASN A N 1
ATOM 636 C CA . ASN A 1 81 ? -8.994 9.821 24.999 1.00 80.88 81 ASN A CA 1
ATOM 637 C C . ASN A 1 81 ? -10.463 9.702 25.423 1.00 80.88 81 ASN A C 1
ATOM 639 O O . ASN A 1 81 ? -10.785 8.926 26.325 1.00 80.88 81 ASN A O 1
ATOM 643 N N . LYS A 1 82 ? -11.372 10.417 24.747 1.00 84.25 82 LYS A N 1
ATOM 644 C CA . LYS A 1 82 ? -12.816 10.362 25.027 1.00 84.25 82 LYS A CA 1
ATOM 645 C C . LYS A 1 82 ? -13.373 8.952 24.818 1.00 84.25 82 LYS A C 1
ATOM 647 O O . LYS A 1 82 ? -14.066 8.448 25.699 1.00 84.25 82 LYS A O 1
ATOM 652 N N . ILE A 1 83 ? -13.033 8.302 23.707 1.00 80.31 83 ILE A N 1
ATOM 653 C CA . ILE A 1 83 ? -13.456 6.935 23.373 1.00 80.31 83 ILE A CA 1
ATOM 654 C C . ILE A 1 83 ? -12.902 5.946 24.396 1.00 80.31 83 ILE A C 1
ATOM 656 O O . ILE A 1 83 ? -13.663 5.178 24.979 1.00 80.31 83 ILE A O 1
ATOM 660 N N . THR A 1 84 ? -11.601 6.006 24.684 1.00 75.62 84 THR A N 1
ATOM 661 C CA . THR A 1 84 ? -10.947 5.109 25.648 1.00 75.62 84 THR A CA 1
ATOM 662 C C . THR A 1 84 ? -11.585 5.220 27.028 1.00 75.62 84 THR A C 1
ATOM 664 O O . THR A 1 84 ? -11.899 4.199 27.638 1.00 75.62 84 THR A O 1
ATOM 667 N N . ASN A 1 85 ? -11.851 6.441 27.501 1.00 73.81 85 ASN A N 1
ATOM 668 C CA . ASN A 1 85 ? -12.542 6.664 28.768 1.00 73.81 85 ASN A CA 1
ATOM 669 C C . ASN A 1 85 ? -13.960 6.088 28.733 1.00 73.81 85 ASN A C 1
ATOM 671 O O . ASN A 1 85 ? -14.332 5.313 29.610 1.00 73.81 85 ASN A O 1
ATOM 675 N N . ARG A 1 86 ? -14.744 6.392 27.696 1.00 73.50 86 ARG A N 1
ATOM 676 C CA . ARG A 1 86 ? -16.139 5.942 27.584 1.00 73.50 86 ARG A CA 1
ATOM 677 C C . ARG A 1 86 ? -16.249 4.419 27.541 1.00 73.50 86 ARG A C 1
ATOM 679 O O . ARG A 1 86 ? -17.092 3.844 28.220 1.00 73.50 86 ARG A O 1
ATOM 686 N N . ILE A 1 87 ? -15.346 3.765 26.816 1.00 68.19 87 ILE A N 1
ATOM 687 C CA . ILE A 1 87 ? -15.285 2.308 26.725 1.00 68.19 87 ILE A CA 1
ATOM 688 C C . ILE A 1 87 ? -14.785 1.691 28.040 1.00 68.19 87 ILE A C 1
ATOM 690 O O . ILE A 1 87 ? -15.327 0.675 28.464 1.00 68.19 87 ILE A O 1
ATOM 694 N N . LYS A 1 88 ? -13.824 2.316 28.737 1.00 63.72 88 LYS A N 1
ATOM 695 C CA . LYS A 1 88 ? -13.335 1.858 30.051 1.00 63.72 88 LYS A CA 1
ATOM 696 C C . LYS A 1 88 ? -14.442 1.785 31.106 1.00 63.72 88 LYS A C 1
ATOM 698 O O . LYS A 1 88 ? -14.416 0.886 31.940 1.00 63.72 88 LYS A O 1
ATOM 703 N N . TYR A 1 89 ? -15.401 2.709 31.064 1.00 56.41 89 TYR A N 1
ATOM 704 C CA . TYR A 1 89 ? -16.527 2.741 32.003 1.00 56.41 89 TYR A CA 1
ATOM 705 C C . TYR A 1 89 ? -17.760 1.962 31.520 1.00 56.41 89 TYR A C 1
ATOM 707 O O . TYR A 1 89 ? -18.581 1.572 32.344 1.00 56.41 89 TYR A O 1
ATOM 715 N N . LYS A 1 90 ? -17.887 1.707 30.210 1.00 56.78 90 LYS A N 1
ATOM 716 C CA . LYS A 1 90 ? -19.013 0.964 29.619 1.00 56.78 90 LYS A CA 1
ATOM 717 C C . LYS A 1 90 ? -18.748 -0.545 29.489 1.00 56.78 90 LYS A C 1
ATOM 719 O O . LYS A 1 90 ? -19.687 -1.329 29.563 1.00 56.78 90 LYS A O 1
ATOM 724 N N . PHE A 1 91 ? -17.489 -0.970 29.341 1.00 50.75 91 PHE A N 1
ATOM 725 C CA . PHE A 1 91 ? -17.108 -2.365 29.096 1.00 50.75 91 PHE A CA 1
ATOM 726 C C . PHE A 1 91 ? -16.001 -2.843 30.047 1.00 50.75 91 PHE A C 1
ATOM 728 O O . PHE A 1 91 ? -14.958 -2.211 30.195 1.00 50.75 91 PHE A O 1
ATOM 735 N N . ARG A 1 92 ? -16.186 -4.031 30.641 1.00 41.91 92 ARG A N 1
ATOM 736 C CA . ARG A 1 92 ? -15.265 -4.649 31.621 1.00 41.91 92 ARG A CA 1
ATOM 737 C C . ARG A 1 92 ? -13.875 -5.006 31.045 1.00 41.91 92 ARG A C 1
ATOM 739 O O . ARG A 1 92 ? -12.969 -5.306 31.816 1.00 41.91 92 ARG A O 1
ATOM 746 N N . TYR A 1 93 ? -13.684 -4.929 29.718 1.00 49.53 93 TYR A N 1
ATOM 747 C CA . TYR A 1 93 ? -12.413 -5.157 29.007 1.00 49.53 93 TYR A CA 1
ATOM 748 C C . TYR A 1 93 ? -12.300 -4.236 27.771 1.00 49.53 93 TYR A C 1
ATOM 750 O O . TYR A 1 93 ? -12.873 -4.569 26.735 1.00 49.53 93 TYR A O 1
ATOM 758 N N . PRO A 1 94 ? -11.584 -3.093 27.817 1.00 49.50 94 PRO A N 1
ATOM 759 C CA . PRO A 1 94 ? -11.984 -1.960 26.979 1.00 49.50 94 PRO A CA 1
ATOM 760 C C . PRO A 1 94 ? -11.774 -2.146 25.465 1.00 49.50 94 PRO A C 1
ATOM 762 O O . PRO A 1 94 ? -12.726 -2.057 24.711 1.00 49.50 94 PRO A O 1
ATOM 765 N N . LEU A 1 95 ? -10.580 -2.456 24.962 1.00 49.53 95 LEU A N 1
ATOM 766 C CA . LEU A 1 95 ? -10.314 -2.387 23.505 1.00 49.53 95 LEU A CA 1
ATOM 767 C C . LEU A 1 95 ? -9.468 -3.545 22.961 1.00 49.53 95 LEU A C 1
ATOM 769 O O . LEU A 1 95 ? -9.170 -3.608 21.773 1.00 49.53 95 LEU A O 1
ATOM 773 N N . ARG A 1 96 ? -9.132 -4.509 23.825 1.00 46.16 96 ARG A N 1
ATOM 774 C CA . ARG A 1 96 ? -8.261 -5.659 23.517 1.00 46.16 96 ARG A CA 1
ATOM 775 C C . ARG A 1 96 ? -8.860 -6.637 22.491 1.00 46.16 96 ARG A C 1
ATOM 777 O O . ARG A 1 96 ? -8.180 -7.539 22.013 1.00 46.16 96 ARG A O 1
ATOM 784 N N . TRP A 1 97 ? -10.150 -6.488 22.207 1.00 48.34 97 TRP A N 1
ATOM 785 C CA . TRP A 1 97 ? -10.927 -7.298 21.272 1.00 48.34 97 TRP A CA 1
ATOM 786 C C . TRP A 1 97 ? -11.064 -6.636 19.895 1.00 48.34 97 TRP A C 1
ATOM 788 O O . TRP A 1 97 ? -11.165 -7.353 18.904 1.00 48.34 97 TRP A O 1
ATOM 798 N N . LEU A 1 98 ? -11.016 -5.299 19.833 1.00 48.38 98 LEU A N 1
ATOM 799 C CA . LEU A 1 98 ? -11.111 -4.531 18.592 1.00 48.38 98 LEU A CA 1
ATOM 800 C C . LEU A 1 98 ? -9.735 -4.353 17.932 1.00 48.38 98 LEU A C 1
ATOM 802 O O . LEU A 1 98 ? -9.637 -4.315 16.709 1.00 48.38 98 LEU A O 1
ATOM 806 N N . LEU A 1 99 ? -8.677 -4.283 18.748 1.00 46.66 99 LEU A N 1
ATOM 807 C CA . LEU A 1 99 ? -7.316 -3.990 18.315 1.00 46.66 99 LEU A CA 1
ATOM 808 C C . LEU A 1 99 ? -6.347 -4.998 18.944 1.00 46.66 99 LEU A C 1
ATOM 810 O O . LEU A 1 99 ? -6.344 -5.150 20.171 1.00 46.66 99 LEU A O 1
ATOM 814 N N . PRO A 1 100 ? -5.511 -5.684 18.149 1.00 41.34 100 PRO A N 1
ATOM 815 C CA . PRO A 1 100 ? -4.458 -6.512 18.709 1.00 41.34 100 PRO A CA 1
ATOM 816 C C . PRO A 1 100 ? -3.464 -5.600 19.440 1.00 41.34 100 PRO A C 1
ATOM 818 O O . PRO A 1 100 ? -3.106 -4.532 18.937 1.00 41.34 100 PRO A O 1
ATOM 821 N N . SER A 1 101 ? -3.001 -6.018 20.621 1.00 42.28 101 SER A N 1
ATOM 822 C CA . SER A 1 101 ? -1.704 -5.539 21.113 1.00 42.28 101 SER A CA 1
ATOM 823 C C . SER A 1 101 ? -0.648 -5.978 20.102 1.00 42.28 101 SER A C 1
ATOM 825 O O . SER A 1 101 ? -0.786 -7.087 19.582 1.00 42.28 101 SER A O 1
ATOM 827 N N . GLU A 1 102 ? 0.378 -5.162 19.842 1.00 46.47 102 GLU A N 1
ATOM 828 C CA . GLU A 1 102 ? 1.395 -5.426 18.804 1.00 46.47 102 GLU A CA 1
ATOM 829 C C . GLU A 1 102 ? 1.970 -6.860 18.848 1.00 46.47 102 GLU A C 1
ATOM 831 O O . GLU A 1 102 ? 2.299 -7.409 17.800 1.00 46.47 102 GLU A O 1
ATOM 836 N N . ASP A 1 103 ? 1.937 -7.509 20.021 1.00 36.50 103 ASP A N 1
ATOM 837 C CA . ASP A 1 103 ? 2.458 -8.859 20.263 1.00 36.50 103 ASP A CA 1
ATOM 838 C C . ASP A 1 103 ? 1.413 -9.992 20.392 1.00 36.50 103 ASP A C 1
ATOM 840 O O . ASP A 1 103 ? 1.784 -11.143 20.622 1.00 36.50 103 ASP A O 1
ATOM 844 N N . LYS A 1 104 ? 0.097 -9.730 20.293 1.00 37.69 104 LYS A N 1
ATOM 845 C CA . LYS A 1 104 ? -0.945 -10.781 20.406 1.00 37.69 104 LYS A CA 1
ATOM 846 C C . LYS A 1 104 ? -2.079 -10.572 19.407 1.00 37.69 104 LYS A C 1
ATOM 848 O O . LYS A 1 104 ? -3.051 -9.869 19.682 1.00 37.69 104 LYS A O 1
ATOM 853 N N . ILE A 1 105 ? -1.964 -11.238 18.264 1.00 37.16 105 ILE A N 1
ATOM 854 C CA . ILE A 1 105 ? -3.013 -11.333 17.246 1.00 37.16 105 ILE A CA 1
ATOM 855 C C . ILE A 1 105 ? -4.071 -12.337 17.736 1.00 37.16 105 ILE A C 1
ATOM 857 O O . ILE A 1 105 ? -3.744 -13.486 18.024 1.00 37.16 105 ILE A O 1
ATOM 861 N N . ASN A 1 106 ? -5.338 -11.920 17.850 1.00 41.94 106 ASN A N 1
ATOM 862 C CA . ASN A 1 106 ? -6.470 -12.828 18.087 1.00 41.94 106 ASN A CA 1
ATOM 863 C C . ASN A 1 106 ? -7.362 -12.907 16.829 1.00 41.94 106 ASN A C 1
ATOM 865 O O . ASN A 1 106 ? -7.374 -11.984 16.015 1.00 41.94 106 ASN A O 1
ATOM 869 N N . CYS A 1 107 ? -8.146 -13.981 16.683 1.00 34.09 107 CYS A N 1
ATOM 870 C CA . CYS A 1 107 ? -8.950 -14.244 15.478 1.00 34.09 107 CYS A CA 1
ATOM 871 C C . CYS A 1 107 ? -10.015 -13.167 15.158 1.00 34.09 107 CYS A C 1
ATOM 873 O O . CYS A 1 107 ? -10.336 -12.943 13.990 1.00 34.09 107 CYS A O 1
ATOM 875 N N . ARG A 1 108 ? -10.551 -12.459 16.164 1.00 47.06 108 ARG A N 1
ATOM 876 C CA . ARG A 1 108 ? -11.520 -11.361 15.953 1.00 47.06 108 ARG A CA 1
ATOM 877 C C . ARG A 1 108 ? -10.839 -10.076 15.480 1.00 47.06 108 ARG A C 1
ATOM 879 O O . ARG A 1 108 ? -11.348 -9.401 14.595 1.00 47.06 108 ARG A O 1
ATOM 886 N N . SER A 1 109 ? -9.640 -9.791 15.979 1.00 49.56 109 SER A N 1
ATOM 887 C CA . SER A 1 109 ? -8.827 -8.655 15.537 1.00 49.56 109 SER A CA 1
ATOM 888 C C . SER A 1 109 ? -8.410 -8.765 14.060 1.00 49.56 109 SER A C 1
ATOM 890 O O . SER A 1 109 ? -8.327 -7.741 13.383 1.00 49.56 109 SER A O 1
ATOM 892 N N . ILE A 1 110 ? -8.181 -9.980 13.548 1.00 49.97 110 ILE A N 1
ATOM 893 C CA . ILE A 1 110 ? -7.910 -10.222 12.118 1.00 49.97 110 ILE A CA 1
ATOM 894 C C . ILE A 1 110 ? -9.148 -9.892 11.273 1.00 49.97 110 ILE A C 1
ATOM 896 O O . ILE A 1 110 ? -9.030 -9.289 10.208 1.00 49.97 110 ILE A O 1
ATOM 900 N N . SER A 1 111 ? -10.338 -10.248 11.764 1.00 56.34 111 SER A N 1
ATOM 901 C CA . SER A 1 111 ? -11.609 -10.010 11.068 1.00 56.34 111 SER A CA 1
ATOM 902 C C . SER A 1 111 ? -11.918 -8.513 10.943 1.00 56.34 111 SER A C 1
ATOM 904 O O . SER A 1 111 ? -12.306 -8.053 9.872 1.00 56.34 111 SER A O 1
ATOM 906 N N . ASN A 1 112 ? -11.637 -7.732 11.989 1.00 62.97 112 ASN A N 1
ATOM 907 C CA . ASN A 1 112 ? -11.857 -6.285 11.977 1.00 62.97 112 ASN A CA 1
ATOM 908 C C . ASN A 1 112 ? -10.849 -5.552 11.080 1.00 62.97 112 ASN A C 1
ATOM 910 O O . ASN A 1 112 ? -11.242 -4.662 10.332 1.00 62.97 112 ASN A O 1
ATOM 914 N N . LEU A 1 113 ? -9.564 -5.934 11.105 1.00 64.50 113 LEU A N 1
ATOM 915 C CA . LEU A 1 113 ? -8.554 -5.368 10.200 1.00 64.50 113 LEU A CA 1
ATOM 916 C C . LEU A 1 113 ? -8.886 -5.688 8.735 1.00 64.50 113 LEU A C 1
ATOM 918 O O . LEU A 1 113 ? -8.757 -4.833 7.863 1.00 64.50 113 LEU A O 1
ATOM 922 N N . LYS A 1 114 ? -9.379 -6.906 8.480 1.00 69.44 114 LYS A N 1
ATOM 923 C CA . LYS A 1 114 ? -9.863 -7.326 7.167 1.00 69.44 114 LYS A CA 1
ATOM 924 C C . LYS A 1 114 ? -11.021 -6.482 6.681 1.00 69.44 114 LYS A C 1
ATOM 926 O O . LYS A 1 114 ? -10.959 -5.953 5.574 1.00 69.44 114 LYS A O 1
ATOM 931 N N . TRP A 1 115 ? -12.039 -6.318 7.518 1.00 71.12 115 TRP A N 1
ATOM 932 C CA . TRP A 1 115 ? -13.173 -5.467 7.195 1.00 71.12 115 TRP A CA 1
ATOM 933 C C . TRP A 1 115 ? -12.727 -4.025 6.927 1.00 71.12 115 TRP A C 1
ATOM 935 O O . TRP A 1 115 ? -13.131 -3.446 5.922 1.00 71.12 115 TRP A O 1
ATOM 945 N N . LEU A 1 116 ? -11.839 -3.479 7.763 1.00 71.19 116 LEU A N 1
ATOM 946 C CA . LEU A 1 116 ? -11.338 -2.112 7.639 1.00 71.19 116 LEU A CA 1
ATOM 947 C C . LEU A 1 116 ? -10.601 -1.891 6.318 1.00 71.19 116 LEU A C 1
ATOM 949 O O . LEU A 1 116 ? -10.878 -0.939 5.590 1.00 71.19 116 LEU A O 1
ATOM 953 N N . ILE A 1 117 ? -9.682 -2.798 5.986 1.00 73.56 117 ILE A N 1
ATOM 954 C CA . ILE A 1 117 ? -8.925 -2.730 4.739 1.00 73.56 117 ILE A CA 1
ATOM 955 C C . ILE A 1 117 ? -9.884 -2.839 3.556 1.00 73.56 117 ILE A C 1
ATOM 957 O O . ILE A 1 117 ? -9.823 -2.002 2.667 1.00 73.56 117 ILE A O 1
ATOM 961 N N . GLN A 1 118 ? -10.799 -3.809 3.556 1.00 72.50 118 GLN A N 1
ATOM 962 C CA . GLN A 1 118 ? -11.649 -4.087 2.397 1.00 72.50 118 GLN A CA 1
ATOM 963 C C . GLN A 1 118 ? -12.757 -3.059 2.155 1.00 72.50 118 GLN A C 1
ATOM 965 O O . GLN A 1 118 ? -13.122 -2.848 0.998 1.00 72.50 118 GLN A O 1
ATOM 970 N N . ASN A 1 119 ? -13.304 -2.466 3.216 1.00 68.19 119 ASN A N 1
ATOM 971 C CA . ASN A 1 119 ? -14.503 -1.629 3.126 1.00 68.19 119 ASN A CA 1
ATOM 972 C C . ASN A 1 119 ? -14.229 -0.147 3.352 1.00 68.19 119 ASN A C 1
ATOM 974 O O . ASN A 1 119 ? -15.069 0.671 2.993 1.00 68.19 119 ASN A O 1
ATOM 978 N N . VAL A 1 120 ? -13.087 0.201 3.947 1.00 67.94 120 VAL A N 1
ATOM 979 C CA . VAL A 1 120 ? -12.819 1.587 4.340 1.00 67.94 120 VAL A CA 1
ATOM 980 C C . VAL A 1 120 ? -11.547 2.129 3.711 1.00 67.94 120 VAL A C 1
ATOM 982 O O . VAL A 1 120 ? -11.549 3.226 3.167 1.00 67.94 120 VAL A O 1
ATOM 985 N N . ILE A 1 121 ? -10.456 1.362 3.752 1.00 75.12 121 ILE A N 1
ATOM 986 C CA . ILE A 1 121 ? -9.148 1.863 3.308 1.00 75.12 121 ILE A CA 1
ATOM 987 C C . ILE A 1 121 ? -8.925 1.589 1.816 1.00 75.12 121 ILE A C 1
ATOM 989 O O . ILE A 1 121 ? -8.375 2.431 1.106 1.00 75.12 121 ILE A O 1
ATOM 993 N N . THR A 1 122 ? -9.358 0.430 1.309 1.00 81.31 122 THR A N 1
ATOM 994 C CA . THR A 1 122 ? -9.346 0.177 -0.134 1.00 81.31 122 THR A CA 1
ATOM 995 C C . THR A 1 122 ? -10.588 0.752 -0.785 1.00 81.31 122 THR A C 1
ATOM 997 O O . THR A 1 122 ? -11.710 0.412 -0.416 1.00 81.31 122 THR A O 1
ATOM 1000 N N . GLN A 1 123 ? -10.377 1.565 -1.809 1.00 87.38 123 GLN A N 1
ATOM 1001 C CA . GLN A 1 123 ? -11.435 2.136 -2.626 1.00 87.38 123 GLN A CA 1
ATOM 1002 C C . GLN A 1 123 ? -11.690 1.232 -3.833 1.00 87.38 123 GLN A C 1
ATOM 1004 O O . GLN A 1 123 ? -10.762 0.643 -4.393 1.00 87.38 123 GLN A O 1
ATOM 1009 N N . LYS A 1 124 ? -12.955 1.110 -4.236 1.00 85.88 124 LYS A N 1
ATOM 1010 C CA . LYS A 1 124 ? -13.379 0.310 -5.391 1.00 85.88 124 LYS A CA 1
ATOM 1011 C C . LYS A 1 124 ? -14.105 1.182 -6.399 1.00 85.88 124 LYS A C 1
ATOM 1013 O O . LYS A 1 124 ? -14.687 2.205 -6.050 1.00 85.88 124 LYS A O 1
ATOM 1018 N N . ARG A 1 125 ? -14.087 0.743 -7.652 1.00 82.75 125 ARG A N 1
ATOM 1019 C CA . ARG A 1 125 ? -14.851 1.351 -8.740 1.00 82.75 125 ARG A CA 1
ATOM 1020 C C . ARG A 1 125 ? -15.960 0.391 -9.180 1.00 82.75 125 ARG A C 1
ATOM 1022 O O . ARG A 1 125 ? -15.641 -0.775 -9.418 1.00 82.75 125 ARG A O 1
ATOM 1029 N N . PRO A 1 126 ? -17.228 0.832 -9.300 1.00 81.44 126 PRO A N 1
ATOM 1030 C CA . PRO A 1 126 ? -18.324 -0.028 -9.758 1.00 81.44 126 PRO A CA 1
ATOM 1031 C C . PRO A 1 126 ? -18.038 -0.694 -11.110 1.00 81.44 126 PRO A C 1
ATOM 1033 O O . PRO A 1 126 ? -18.336 -1.870 -11.297 1.00 81.44 126 PRO A O 1
ATOM 1036 N N . GLU A 1 127 ? -17.382 0.031 -12.018 1.00 87.12 127 GLU A N 1
ATOM 1037 C CA . GLU A 1 127 ? -16.940 -0.452 -13.329 1.00 87.12 127 GLU A CA 1
ATOM 1038 C C . GLU A 1 127 ? -15.900 -1.590 -13.259 1.00 87.12 127 GLU A C 1
ATOM 1040 O O . GLU A 1 127 ? -15.749 -2.364 -14.208 1.00 87.12 127 GLU A O 1
ATOM 1045 N N . HIS A 1 128 ? -15.197 -1.734 -12.130 1.00 88.81 128 HIS A N 1
ATOM 1046 C CA . HIS A 1 128 ? -14.136 -2.720 -11.921 1.00 88.81 128 HIS A CA 1
ATOM 1047 C C . HIS A 1 128 ? -14.263 -3.393 -10.539 1.00 88.81 128 HIS A C 1
ATOM 1049 O O . HIS A 1 128 ? -13.443 -3.155 -9.651 1.00 88.81 128 HIS A O 1
ATOM 1055 N N . PRO A 1 129 ? -15.248 -4.289 -10.341 1.00 86.31 129 PRO A N 1
ATO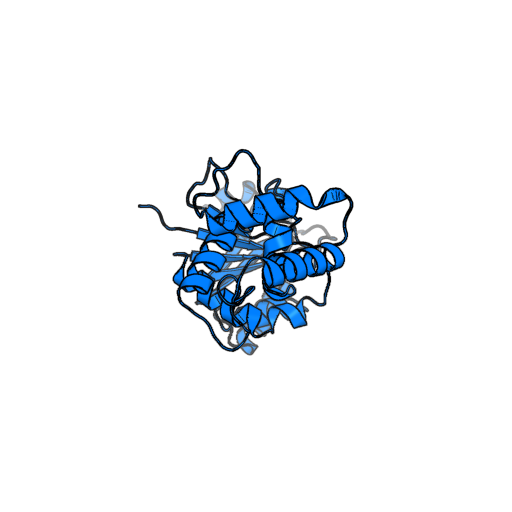M 1056 C CA . PRO A 1 129 ? -15.595 -4.827 -9.019 1.00 86.31 129 PRO A CA 1
ATOM 1057 C C . PRO A 1 129 ? -14.497 -5.692 -8.377 1.00 86.31 129 PRO A C 1
ATOM 1059 O O . PRO A 1 129 ? -14.457 -5.838 -7.155 1.00 86.31 129 PRO A O 1
ATOM 1062 N N . ASN A 1 130 ? -13.596 -6.252 -9.191 1.00 91.19 130 ASN A N 1
ATOM 1063 C CA . ASN A 1 130 ? -12.470 -7.065 -8.725 1.00 91.19 130 ASN A CA 1
ATOM 1064 C C . ASN A 1 130 ? -11.180 -6.256 -8.510 1.00 91.19 130 ASN A C 1
ATOM 1066 O O . ASN A 1 130 ? -10.163 -6.846 -8.150 1.00 91.19 130 ASN A O 1
ATOM 1070 N N . LEU A 1 131 ? -11.201 -4.939 -8.746 1.00 92.31 131 LEU A N 1
ATOM 1071 C CA . LEU A 1 131 ? -10.065 -4.048 -8.528 1.00 92.31 131 LEU A CA 1
ATOM 1072 C C . LEU A 1 131 ? -10.275 -3.243 -7.243 1.00 92.31 131 LEU A C 1
ATOM 1074 O O . LEU A 1 131 ? -11.139 -2.369 -7.166 1.00 92.31 131 LEU A O 1
ATOM 1078 N N . SER A 1 132 ? -9.436 -3.516 -6.254 1.00 93.06 132 SER A N 1
ATOM 1079 C CA . SER A 1 132 ? -9.269 -2.679 -5.072 1.00 93.06 132 SER A CA 1
ATOM 1080 C C . SER A 1 132 ? -8.084 -1.741 -5.277 1.00 93.06 132 SER A C 1
ATOM 1082 O O . SER A 1 132 ? -7.044 -2.148 -5.793 1.00 93.06 132 SER A O 1
ATOM 1084 N N . ILE A 1 133 ? -8.215 -0.490 -4.846 1.00 93.44 133 ILE A N 1
ATOM 1085 C CA . ILE A 1 133 ? -7.140 0.502 -4.886 1.00 93.44 133 ILE A CA 1
ATOM 1086 C C . ILE A 1 133 ? -6.839 0.966 -3.464 1.00 93.44 133 ILE A C 1
ATOM 1088 O O . ILE A 1 133 ? -7.717 1.469 -2.767 1.00 93.44 133 ILE A O 1
ATOM 1092 N N . LEU A 1 134 ? -5.588 0.816 -3.042 1.00 93.44 134 LEU A N 1
ATOM 1093 C CA . LEU A 1 134 ? -5.053 1.379 -1.812 1.00 93.44 134 LEU A CA 1
ATOM 1094 C C . LEU A 1 134 ? -4.219 2.609 -2.164 1.00 93.44 134 LEU A C 1
ATOM 1096 O O . LEU A 1 134 ? -3.101 2.495 -2.662 1.00 93.44 134 LEU A O 1
ATOM 1100 N N . THR A 1 135 ? -4.766 3.795 -1.919 1.00 93.25 135 THR A N 1
ATOM 1101 C CA . THR A 1 135 ? -4.039 5.056 -2.093 1.00 93.25 135 THR A CA 1
ATOM 1102 C C . THR A 1 135 ? -2.947 5.214 -1.037 1.00 93.25 135 THR A C 1
ATOM 1104 O O . THR A 1 135 ? -2.942 4.530 -0.015 1.00 93.25 135 THR A O 1
ATOM 1107 N N . THR A 1 136 ? -2.024 6.148 -1.247 1.00 91.75 136 THR A N 1
ATOM 1108 C CA . THR A 1 136 ? -0.909 6.387 -0.321 1.00 91.75 136 THR A CA 1
ATOM 1109 C C . THR A 1 136 ? -1.366 6.890 1.050 1.00 91.75 136 THR A C 1
ATOM 1111 O O . THR A 1 136 ? -0.804 6.481 2.061 1.00 91.75 136 THR A O 1
ATOM 1114 N N . GLY A 1 137 ? -2.412 7.717 1.105 1.00 87.12 137 GLY A N 1
ATOM 1115 C CA . GLY A 1 137 ? -2.800 8.434 2.323 1.00 87.12 137 GLY A CA 1
ATOM 1116 C C . GLY A 1 137 ? -2.038 9.754 2.479 1.00 87.12 137 GLY A C 1
ATOM 1117 O O . GLY A 1 137 ? -1.328 10.190 1.567 1.00 87.12 137 GLY A O 1
ATOM 1118 N N . GLU A 1 138 ? -2.173 10.390 3.639 1.00 81.50 138 GLU A N 1
ATOM 1119 C CA . GLU A 1 138 ? -1.447 11.622 3.953 1.00 81.50 138 GLU A CA 1
ATOM 1120 C C . GLU A 1 138 ? 0.040 11.358 4.212 1.00 81.50 138 GLU A C 1
ATOM 1122 O O . GLU A 1 138 ? 0.411 10.490 5.003 1.00 81.50 138 GLU A O 1
ATOM 1127 N N . ILE A 1 139 ? 0.908 12.136 3.562 1.00 76.75 139 ILE A N 1
ATOM 1128 C CA . ILE A 1 139 ? 2.359 12.027 3.731 1.00 76.75 139 ILE A CA 1
ATOM 1129 C C . ILE A 1 139 ? 2.758 12.716 5.035 1.00 76.75 139 ILE A C 1
ATOM 1131 O O . ILE A 1 139 ? 2.703 13.939 5.136 1.00 76.75 139 ILE A O 1
ATOM 1135 N N . THR A 1 140 ? 3.184 11.932 6.023 1.00 71.69 140 THR A N 1
ATOM 1136 C CA . THR A 1 140 ? 3.488 12.434 7.376 1.00 71.69 140 THR A CA 1
ATOM 1137 C C . THR A 1 140 ? 4.873 12.035 7.889 1.00 71.69 140 THR A C 1
ATOM 1139 O O . THR A 1 140 ? 5.257 12.411 8.994 1.00 71.69 140 THR A O 1
ATOM 1142 N N . SER A 1 141 ? 5.637 11.236 7.140 1.00 76.25 141 SER A N 1
ATOM 1143 C CA . SER A 1 141 ? 6.909 10.654 7.592 1.00 76.25 141 SER A CA 1
ATOM 1144 C C . SER A 1 141 ? 7.811 10.264 6.420 1.00 76.25 141 SER A C 1
ATOM 1146 O O . SER A 1 141 ? 7.374 10.255 5.272 1.00 76.25 141 SER A O 1
ATOM 1148 N N . ASP A 1 142 ? 9.070 9.922 6.715 1.00 86.62 142 ASP A N 1
ATOM 1149 C CA . ASP A 1 142 ? 10.028 9.417 5.723 1.00 86.62 142 ASP A CA 1
ATOM 1150 C C . ASP A 1 142 ? 9.539 8.089 5.096 1.00 86.62 142 ASP A C 1
ATOM 1152 O O . ASP A 1 142 ? 9.398 7.093 5.822 1.00 86.62 142 ASP A O 1
ATOM 1156 N N . PRO A 1 143 ? 9.331 8.041 3.762 1.00 88.75 143 PRO A N 1
ATOM 1157 C CA . PRO A 1 143 ? 8.949 6.833 3.031 1.00 88.75 143 PRO A CA 1
ATOM 1158 C C . PRO A 1 143 ? 9.826 5.622 3.334 1.00 88.75 143 PRO A C 1
ATOM 1160 O O . PRO A 1 143 ? 9.328 4.515 3.528 1.00 88.75 143 PRO A O 1
ATOM 1163 N N . THR A 1 144 ? 11.137 5.836 3.434 1.00 89.38 144 THR A N 1
ATOM 1164 C CA . THR A 1 144 ? 12.129 4.768 3.603 1.00 89.38 144 THR A CA 1
ATOM 1165 C C . THR A 1 144 ? 11.879 4.004 4.903 1.00 89.38 144 THR A C 1
ATOM 1167 O O . THR A 1 144 ? 11.848 2.771 4.925 1.00 89.38 144 THR A O 1
ATOM 1170 N N . LYS A 1 145 ? 11.620 4.744 5.988 1.00 89.88 145 LYS A N 1
ATOM 1171 C CA . LYS A 1 145 ? 11.321 4.185 7.310 1.00 89.88 145 LYS A CA 1
ATOM 1172 C C . LYS A 1 145 ? 10.005 3.408 7.317 1.00 89.88 145 LYS A C 1
ATOM 1174 O O . LYS A 1 145 ? 9.936 2.337 7.920 1.00 89.88 145 LYS A O 1
ATOM 1179 N N . LEU A 1 146 ? 8.972 3.926 6.650 1.00 90.88 146 LEU A N 1
ATOM 1180 C CA . LEU A 1 146 ? 7.669 3.262 6.567 1.00 90.88 146 LEU A CA 1
ATOM 1181 C C . LEU A 1 146 ? 7.765 1.952 5.779 1.00 90.88 146 LEU A C 1
ATOM 1183 O O . LEU A 1 146 ? 7.331 0.911 6.274 1.00 90.88 146 LEU A O 1
ATOM 1187 N N . LEU A 1 147 ? 8.402 1.981 4.605 1.00 91.50 147 LEU A N 1
ATOM 1188 C CA . LEU A 1 147 ? 8.559 0.817 3.731 1.00 91.50 147 LEU A CA 1
ATOM 1189 C C . LEU A 1 147 ? 9.414 -0.295 4.363 1.00 91.50 147 LEU A C 1
ATOM 1191 O O . LEU A 1 147 ? 9.157 -1.474 4.123 1.00 91.50 147 LEU A O 1
ATOM 1195 N N . TYR A 1 148 ? 10.400 0.056 5.197 1.00 90.25 148 TYR A N 1
ATOM 1196 C CA . TYR A 1 148 ? 11.250 -0.919 5.893 1.00 90.25 148 TYR A CA 1
ATOM 1197 C C . TYR A 1 148 ? 10.635 -1.488 7.190 1.00 90.25 148 TYR A C 1
ATOM 1199 O O . TYR A 1 148 ? 11.111 -2.500 7.714 1.00 90.25 148 TYR A O 1
ATOM 1207 N N . SER A 1 149 ? 9.581 -0.860 7.718 1.00 90.44 149 SER A N 1
ATOM 1208 C CA . SER A 1 149 ? 8.983 -1.218 9.009 1.00 90.44 149 SER A CA 1
ATOM 1209 C C . SER A 1 149 ? 8.413 -2.642 9.048 1.00 90.44 149 SER A C 1
ATOM 1211 O O . SER A 1 149 ? 7.908 -3.163 8.052 1.00 90.44 149 SER A O 1
ATOM 1213 N N . ASP A 1 150 ? 8.394 -3.265 10.231 1.00 86.38 150 ASP A N 1
ATOM 1214 C CA . ASP A 1 150 ? 7.770 -4.586 10.407 1.00 86.38 150 ASP A CA 1
ATOM 1215 C C . ASP A 1 150 ? 6.262 -4.573 10.137 1.00 86.38 150 ASP A C 1
ATOM 1217 O O . ASP A 1 150 ? 5.706 -5.576 9.689 1.00 86.38 150 ASP A O 1
ATOM 1221 N N . LYS A 1 151 ? 5.597 -3.428 10.348 1.00 85.31 151 LYS A N 1
ATOM 1222 C CA . LYS A 1 151 ? 4.196 -3.244 9.954 1.00 85.31 151 LYS A CA 1
ATOM 1223 C C . LYS A 1 151 ? 4.026 -3.407 8.444 1.00 85.31 151 LYS A C 1
ATOM 1225 O O . LYS A 1 151 ? 3.150 -4.162 8.036 1.00 85.31 151 LYS A O 1
ATOM 1230 N N . MET A 1 152 ? 4.892 -2.804 7.624 1.00 90.19 152 MET A N 1
ATOM 1231 C CA . MET A 1 152 ? 4.832 -2.985 6.170 1.00 90.19 152 MET A CA 1
ATOM 1232 C C . MET A 1 152 ? 5.070 -4.443 5.762 1.00 90.19 152 MET A C 1
ATOM 1234 O O . MET A 1 152 ? 4.341 -4.973 4.927 1.00 90.19 152 MET A O 1
ATOM 1238 N N . LYS A 1 153 ? 6.020 -5.140 6.404 1.00 89.81 153 LYS A N 1
ATOM 1239 C CA . LYS A 1 153 ? 6.253 -6.577 6.153 1.00 89.81 153 LYS A CA 1
ATOM 1240 C C . LYS A 1 153 ? 4.998 -7.412 6.417 1.00 89.81 153 LYS A C 1
ATOM 1242 O O . LYS A 1 153 ? 4.655 -8.277 5.616 1.00 89.81 153 LYS A O 1
ATOM 1247 N N . ARG A 1 154 ? 4.301 -7.136 7.525 1.00 86.00 154 ARG A N 1
ATOM 1248 C CA . ARG A 1 154 ? 3.036 -7.802 7.870 1.00 86.00 154 ARG A CA 1
ATOM 1249 C C . ARG A 1 154 ? 1.923 -7.468 6.878 1.00 86.00 154 ARG A C 1
ATOM 1251 O O . ARG A 1 154 ? 1.172 -8.366 6.518 1.00 86.00 154 ARG A O 1
ATOM 1258 N N . LEU A 1 155 ? 1.832 -6.218 6.420 1.00 88.38 155 LEU A N 1
ATOM 1259 C CA . LEU A 1 155 ? 0.832 -5.797 5.433 1.00 88.38 155 LEU A CA 1
ATOM 1260 C C . LEU A 1 155 ? 1.026 -6.472 4.076 1.00 88.38 155 LEU A C 1
ATOM 1262 O O . LEU A 1 155 ? 0.042 -6.886 3.479 1.00 88.38 155 LEU A O 1
ATOM 1266 N N . ILE A 1 156 ? 2.267 -6.625 3.605 1.00 90.50 156 ILE A N 1
ATOM 1267 C CA . ILE A 1 156 ? 2.547 -7.331 2.344 1.00 90.50 156 ILE A CA 1
ATOM 1268 C C . ILE A 1 156 ? 2.025 -8.769 2.415 1.00 90.50 156 ILE A C 1
ATOM 1270 O O . ILE A 1 156 ? 1.218 -9.157 1.577 1.00 90.50 156 ILE A O 1
ATOM 1274 N N . LYS A 1 157 ? 2.384 -9.508 3.474 1.00 88.19 157 LYS A N 1
ATOM 1275 C CA . LYS A 1 157 ? 1.878 -10.871 3.706 1.00 88.19 157 LYS A CA 1
ATOM 1276 C C . LYS A 1 157 ? 0.350 -10.913 3.802 1.00 88.19 157 LYS A C 1
ATOM 1278 O O . LYS A 1 157 ? -0.305 -11.815 3.296 1.00 88.19 157 LYS A O 1
ATOM 1283 N N . TYR A 1 158 ? -0.233 -9.915 4.455 1.00 86.56 158 TYR A N 1
ATOM 1284 C CA . TYR A 1 158 ? -1.678 -9.807 4.568 1.00 86.56 158 TYR A CA 1
ATOM 1285 C C . TYR A 1 158 ? -2.359 -9.597 3.202 1.00 86.56 158 TYR A C 1
ATOM 1287 O O . TYR A 1 158 ? -3.418 -10.167 2.944 1.00 86.56 158 TYR A O 1
ATOM 1295 N N . PHE A 1 159 ? -1.772 -8.789 2.316 1.00 90.56 159 PHE A N 1
ATOM 1296 C CA . PHE A 1 159 ? -2.304 -8.580 0.969 1.00 90.56 159 PHE A CA 1
ATOM 1297 C C . PHE A 1 159 ? -2.150 -9.823 0.090 1.00 90.56 159 PHE A C 1
ATOM 1299 O O . PHE A 1 159 ? -3.098 -10.164 -0.612 1.00 90.56 159 PHE A O 1
ATOM 1306 N N . GLU A 1 160 ? -1.021 -10.523 0.196 1.00 89.44 160 GLU A N 1
ATOM 1307 C CA . GLU A 1 160 ? -0.773 -11.833 -0.422 1.00 89.44 160 GLU A CA 1
ATOM 1308 C C . GLU A 1 160 ? -1.873 -12.851 -0.080 1.00 89.44 160 GLU A C 1
ATOM 1310 O O . GLU A 1 160 ? -2.425 -13.501 -0.960 1.00 89.44 160 GLU A O 1
ATOM 1315 N N . GLU A 1 161 ? -2.257 -12.956 1.194 1.00 88.69 161 GLU A N 1
ATOM 1316 C CA . GLU A 1 161 ? -3.303 -13.895 1.620 1.00 88.69 161 GLU A CA 1
ATOM 1317 C C . GLU A 1 161 ? -4.702 -13.501 1.106 1.00 88.69 161 GLU A C 1
ATOM 1319 O O . GLU A 1 161 ? -5.613 -14.332 1.023 1.00 88.69 161 GLU A O 1
ATOM 1324 N N . MET A 1 162 ? -4.908 -12.219 0.786 1.00 85.56 162 MET A N 1
ATOM 1325 C CA . MET A 1 162 ? -6.231 -11.664 0.511 1.00 85.56 162 MET A CA 1
ATOM 1326 C C . MET A 1 162 ? -6.555 -11.467 -0.971 1.00 85.56 162 MET A C 1
ATOM 1328 O O . MET A 1 162 ? -7.740 -11.511 -1.343 1.00 85.56 162 MET A O 1
ATOM 1332 N N . PHE A 1 163 ? -5.547 -11.249 -1.808 1.00 91.94 163 PHE A N 1
ATOM 1333 C CA . PHE A 1 163 ? -5.686 -10.897 -3.217 1.00 91.94 163 PHE A CA 1
ATOM 1334 C C . PHE A 1 163 ? -4.939 -11.894 -4.100 1.00 91.94 163 PHE A C 1
ATOM 1336 O O . PHE A 1 163 ? -3.923 -12.443 -3.707 1.00 91.94 163 PHE A O 1
ATOM 1343 N N . ASP A 1 164 ? -5.450 -12.115 -5.311 1.00 94.19 164 ASP A N 1
ATOM 1344 C CA . ASP A 1 164 ? -4.830 -13.028 -6.278 1.00 94.19 164 ASP A CA 1
ATOM 1345 C C . ASP A 1 164 ? -3.675 -12.362 -7.053 1.00 94.19 164 ASP A C 1
ATOM 1347 O O . ASP A 1 164 ? -2.964 -13.037 -7.795 1.00 94.19 164 ASP A O 1
ATOM 1351 N N . LEU A 1 165 ? -3.568 -11.031 -6.962 1.00 95.38 165 LEU A N 1
ATOM 1352 C CA . LEU A 1 165 ? -2.507 -10.200 -7.533 1.00 95.38 165 LEU A CA 1
ATOM 1353 C C . LEU A 1 165 ? -2.434 -8.872 -6.767 1.00 95.38 165 LEU A C 1
ATOM 1355 O O . LEU A 1 165 ? -3.452 -8.182 -6.631 1.00 95.38 165 LEU A O 1
ATOM 1359 N N . VAL A 1 166 ? -1.241 -8.466 -6.341 1.00 95.94 166 VAL A N 1
ATOM 1360 C CA . VAL A 1 166 ? -0.981 -7.147 -5.751 1.00 95.94 166 VAL A CA 1
ATOM 1361 C C . VAL A 1 166 ? 0.059 -6.406 -6.586 1.00 95.94 166 VAL A C 1
ATOM 1363 O O . VAL A 1 166 ? 1.168 -6.877 -6.817 1.00 95.94 166 VAL A O 1
ATOM 1366 N N . ILE A 1 167 ? -0.297 -5.206 -7.037 1.00 96.19 167 ILE A N 1
ATOM 1367 C CA . ILE A 1 167 ? 0.563 -4.332 -7.832 1.00 96.19 167 ILE A CA 1
ATOM 1368 C C . ILE A 1 167 ? 0.932 -3.124 -6.985 1.00 96.19 167 ILE A C 1
ATOM 1370 O O . ILE A 1 167 ? 0.070 -2.308 -6.670 1.00 96.19 167 ILE A O 1
ATOM 1374 N N . TYR A 1 168 ? 2.211 -2.952 -6.677 1.00 95.75 168 TYR A N 1
ATOM 1375 C CA . TYR A 1 168 ? 2.711 -1.752 -6.013 1.00 95.75 168 TYR A CA 1
ATOM 1376 C C . TYR A 1 168 ? 3.211 -0.751 -7.062 1.00 95.75 168 TYR A C 1
ATOM 1378 O O . TYR A 1 168 ? 4.131 -1.047 -7.826 1.00 95.75 168 TYR A O 1
ATOM 1386 N N . ASP A 1 169 ? 2.599 0.435 -7.123 1.00 93.38 169 ASP A N 1
ATOM 1387 C CA . ASP A 1 169 ? 3.147 1.594 -7.833 1.00 93.38 169 ASP A CA 1
ATOM 1388 C C . ASP A 1 169 ? 4.296 2.167 -7.017 1.00 93.38 169 ASP A C 1
ATOM 1390 O O . ASP A 1 169 ? 4.083 2.578 -5.883 1.00 93.38 169 ASP A O 1
ATOM 1394 N N . THR A 1 170 ? 5.501 2.183 -7.571 1.00 92.44 170 THR A N 1
ATOM 1395 C CA . THR A 1 170 ? 6.698 2.654 -6.872 1.00 92.44 170 THR A CA 1
ATOM 1396 C C . THR A 1 170 ? 7.313 3.848 -7.602 1.00 92.44 170 THR A C 1
ATOM 1398 O O . THR A 1 170 ? 7.094 4.025 -8.810 1.00 92.44 170 THR A O 1
ATOM 1401 N N . PRO A 1 171 ? 8.093 4.693 -6.898 1.00 91.25 171 PRO A N 1
ATOM 1402 C CA . PRO A 1 171 ? 8.780 5.798 -7.548 1.00 91.25 171 PRO A CA 1
ATOM 1403 C C . PRO A 1 171 ? 9.841 5.267 -8.525 1.00 91.25 171 PRO A C 1
ATOM 1405 O O . PRO A 1 171 ? 10.169 4.077 -8.501 1.00 91.25 171 PRO A O 1
ATOM 1408 N N . PRO A 1 172 ? 10.405 6.132 -9.387 1.00 90.38 172 PRO A N 1
ATOM 1409 C CA . PRO A 1 172 ? 11.448 5.724 -10.312 1.00 90.38 172 PRO A CA 1
ATOM 1410 C C . PRO A 1 172 ? 12.618 5.004 -9.636 1.00 90.38 172 PRO A C 1
ATOM 1412 O O . PRO A 1 172 ? 13.062 5.410 -8.567 1.00 90.38 172 PRO A O 1
ATOM 1415 N N . VAL A 1 173 ? 13.131 3.949 -10.270 1.00 88.69 173 VAL A N 1
ATOM 1416 C CA . VAL A 1 173 ? 14.130 3.058 -9.646 1.00 88.69 173 VAL A CA 1
ATOM 1417 C C . VAL A 1 173 ? 15.521 3.682 -9.508 1.00 88.69 173 VAL A C 1
ATOM 1419 O O . VAL A 1 173 ? 16.298 3.297 -8.639 1.00 88.69 173 VAL A O 1
ATOM 1422 N N . LEU A 1 174 ? 15.862 4.647 -10.363 1.00 86.00 174 LEU A N 1
ATOM 1423 C CA . LEU A 1 174 ? 17.166 5.300 -10.310 1.00 86.00 174 LEU A CA 1
ATOM 1424 C C . LEU A 1 174 ? 17.230 6.286 -9.144 1.00 86.00 174 LEU A C 1
ATOM 1426 O O . LEU A 1 174 ? 16.427 7.212 -9.060 1.00 86.00 174 LEU A O 1
ATOM 1430 N N . GLY A 1 175 ? 18.227 6.102 -8.278 1.00 78.31 175 GLY A N 1
ATOM 1431 C CA . GLY A 1 175 ? 18.529 7.013 -7.173 1.00 78.31 175 GLY A CA 1
ATOM 1432 C C . GLY A 1 175 ? 17.630 6.870 -5.942 1.00 78.31 175 GLY A C 1
ATOM 1433 O O . GLY A 1 175 ? 17.812 7.628 -4.994 1.00 78.31 175 GLY A O 1
ATOM 1434 N N . LEU A 1 176 ? 16.688 5.919 -5.924 1.00 82.00 176 LEU A N 1
ATOM 1435 C CA . LEU A 1 176 ? 15.738 5.729 -4.825 1.00 82.00 176 LEU A CA 1
ATOM 1436 C C . LEU A 1 176 ? 15.701 4.271 -4.354 1.00 82.00 176 LEU A C 1
ATOM 1438 O O . LEU A 1 176 ? 15.625 3.343 -5.156 1.00 82.00 176 LEU A O 1
ATOM 1442 N N . ALA A 1 177 ? 15.712 4.074 -3.034 1.00 83.94 177 ALA A N 1
ATOM 1443 C CA . ALA A 1 177 ? 15.708 2.748 -2.412 1.00 83.94 177 ALA A CA 1
ATOM 1444 C C . ALA A 1 177 ? 14.301 2.130 -2.290 1.00 83.94 177 ALA A C 1
ATOM 1446 O O . ALA A 1 177 ? 14.157 0.952 -1.993 1.00 83.94 177 ALA A O 1
ATOM 1447 N N . ASP A 1 178 ? 13.237 2.898 -2.517 1.00 88.56 178 ASP A N 1
ATOM 1448 C CA . ASP A 1 178 ? 11.854 2.503 -2.231 1.00 88.56 178 ASP A CA 1
ATOM 1449 C C . ASP A 1 178 ? 11.460 1.186 -2.933 1.00 88.56 178 ASP A C 1
ATOM 1451 O O . ASP A 1 178 ? 10.905 0.278 -2.314 1.00 88.56 178 ASP A O 1
ATOM 1455 N N . THR A 1 179 ? 11.827 1.045 -4.213 1.00 88.31 179 THR A N 1
ATOM 1456 C CA . THR A 1 179 ? 11.575 -0.178 -4.993 1.00 88.31 179 THR A CA 1
ATOM 1457 C C . THR A 1 179 ? 12.352 -1.373 -4.422 1.00 88.31 179 THR A C 1
ATOM 1459 O O . THR A 1 179 ? 11.795 -2.466 -4.282 1.00 88.31 179 THR A O 1
ATOM 1462 N N . SER A 1 180 ? 13.625 -1.189 -4.054 1.00 87.00 180 SER A N 1
ATOM 1463 C CA . SER A 1 180 ? 14.464 -2.275 -3.530 1.00 87.00 180 SER A CA 1
ATOM 1464 C C . SER A 1 180 ? 14.087 -2.695 -2.109 1.00 87.00 180 SER A C 1
ATOM 1466 O O . SER A 1 180 ? 14.376 -3.822 -1.719 1.00 87.00 180 SER A O 1
ATOM 1468 N N . LEU A 1 181 ? 13.382 -1.851 -1.351 1.00 89.19 181 LEU A N 1
ATOM 1469 C CA . LEU A 1 181 ? 12.842 -2.211 -0.036 1.00 89.19 181 LEU A CA 1
ATOM 1470 C C . LEU A 1 181 ? 11.620 -3.135 -0.117 1.00 89.19 181 LEU A C 1
ATOM 1472 O O . LEU A 1 181 ? 11.420 -3.956 0.783 1.00 89.19 181 LEU A O 1
ATOM 1476 N N . LEU A 1 182 ? 10.811 -3.001 -1.172 1.00 89.75 182 LEU A N 1
ATOM 1477 C CA . LEU A 1 182 ? 9.603 -3.803 -1.386 1.00 89.75 182 LEU A CA 1
ATOM 1478 C C . LEU A 1 182 ? 9.905 -5.124 -2.088 1.00 89.75 182 LEU A C 1
ATOM 1480 O O . LEU A 1 182 ? 9.421 -6.169 -1.661 1.00 89.75 182 LEU A O 1
ATOM 1484 N N . THR A 1 183 ? 10.746 -5.076 -3.123 1.00 89.25 183 THR A N 1
ATOM 1485 C CA . THR A 1 183 ? 10.938 -6.198 -4.052 1.00 89.25 183 THR A CA 1
ATOM 1486 C C . THR A 1 183 ? 11.347 -7.537 -3.405 1.00 89.25 183 THR A C 1
ATOM 1488 O O . THR A 1 183 ? 10.851 -8.570 -3.852 1.00 89.25 183 THR A O 1
ATOM 1491 N N . PRO A 1 184 ? 12.166 -7.587 -2.331 1.00 89.06 184 PRO A N 1
ATOM 1492 C CA . PRO A 1 184 ? 12.521 -8.847 -1.668 1.00 89.06 184 PRO A CA 1
ATOM 1493 C C . PRO A 1 184 ? 11.339 -9.643 -1.095 1.00 89.06 184 PRO A C 1
ATOM 1495 O O . PRO A 1 184 ? 11.523 -10.781 -0.677 1.00 89.06 184 PRO A O 1
ATOM 1498 N N . ARG A 1 185 ? 10.145 -9.042 -1.009 1.00 89.88 185 ARG A N 1
ATOM 1499 C CA . ARG A 1 185 ? 8.920 -9.660 -0.473 1.00 89.88 185 ARG A CA 1
ATOM 1500 C C . ARG A 1 185 ? 7.841 -9.804 -1.544 1.00 89.88 185 ARG A C 1
ATOM 1502 O O . ARG A 1 185 ? 6.663 -9.793 -1.218 1.00 89.88 185 ARG A O 1
ATOM 1509 N N . THR A 1 186 ? 8.248 -9.843 -2.808 1.00 91.56 186 THR A N 1
ATOM 1510 C CA . THR A 1 186 ? 7.357 -9.879 -3.971 1.00 91.56 186 THR A CA 1
ATOM 1511 C C . THR A 1 186 ? 7.910 -10.815 -5.036 1.00 91.56 186 THR A C 1
ATOM 1513 O O . THR A 1 186 ? 9.111 -11.092 -5.051 1.00 91.56 186 THR A O 1
ATOM 1516 N N . ASP A 1 187 ? 7.057 -11.253 -5.954 1.00 91.62 187 ASP A N 1
ATOM 1517 C CA . ASP A 1 187 ? 7.391 -12.230 -6.991 1.00 91.62 187 ASP A CA 1
ATOM 1518 C C . ASP A 1 187 ? 8.292 -11.675 -8.097 1.00 91.62 187 ASP A C 1
ATOM 1520 O O . ASP A 1 187 ? 9.014 -12.427 -8.775 1.00 91.62 187 ASP A O 1
ATOM 1524 N N . GLY A 1 188 ? 8.265 -10.356 -8.284 1.00 91.56 188 GLY A N 1
ATOM 1525 C CA . GLY A 1 188 ? 9.232 -9.658 -9.108 1.00 91.56 188 GLY A CA 1
ATOM 1526 C C . GLY A 1 188 ? 8.828 -8.245 -9.504 1.00 91.56 188 GLY A C 1
ATOM 1527 O O . GLY A 1 188 ? 7.839 -7.673 -9.051 1.00 91.56 188 GLY A O 1
ATOM 1528 N N . LEU A 1 189 ? 9.643 -7.669 -10.378 1.00 94.25 189 LEU A N 1
ATOM 1529 C CA . LEU A 1 189 ? 9.551 -6.285 -10.814 1.00 94.25 189 LEU A CA 1
ATOM 1530 C C . LEU A 1 189 ? 9.222 -6.201 -12.305 1.00 94.25 189 LEU A C 1
ATOM 1532 O O . LEU A 1 189 ? 9.897 -6.818 -13.127 1.00 94.25 189 LEU A O 1
ATOM 1536 N N . ILE A 1 190 ? 8.263 -5.356 -12.670 1.00 94.62 190 ILE A N 1
ATOM 1537 C CA . ILE A 1 190 ? 8.098 -4.862 -14.036 1.00 94.62 190 ILE A CA 1
ATOM 1538 C C . ILE A 1 190 ? 8.672 -3.450 -14.126 1.00 94.62 190 ILE A C 1
ATOM 1540 O O . ILE A 1 190 ? 8.276 -2.540 -13.392 1.00 94.62 190 ILE A O 1
ATOM 1544 N N . LEU A 1 191 ? 9.587 -3.257 -15.071 1.00 93.94 191 LEU A N 1
ATOM 1545 C CA . LEU A 1 191 ? 10.144 -1.948 -15.381 1.00 93.94 191 LEU A CA 1
ATOM 1546 C C . LEU A 1 191 ? 9.291 -1.259 -16.446 1.00 93.94 191 LEU A C 1
ATOM 1548 O O . LEU A 1 191 ? 8.942 -1.871 -17.447 1.00 93.94 191 LEU A O 1
ATOM 1552 N N . VAL A 1 192 ? 8.970 0.018 -16.275 1.00 93.38 192 VAL A N 1
ATOM 1553 C CA . VAL A 1 192 ? 8.187 0.801 -17.238 1.00 93.38 192 VAL A CA 1
ATOM 1554 C C . VAL A 1 192 ? 9.047 1.942 -17.766 1.00 93.38 192 VAL A C 1
ATOM 1556 O O . VAL A 1 192 ? 9.443 2.841 -17.023 1.00 93.38 192 VAL A O 1
ATOM 1559 N N . THR A 1 193 ? 9.307 1.928 -19.069 1.00 91.50 193 THR A N 1
ATOM 1560 C CA . THR A 1 193 ? 10.090 2.952 -19.773 1.00 91.50 193 THR A CA 1
ATOM 1561 C C . THR A 1 193 ? 9.216 3.689 -20.779 1.00 91.50 193 THR A C 1
ATOM 1563 O O . THR A 1 193 ? 8.243 3.123 -21.279 1.00 91.50 193 THR A O 1
ATOM 1566 N N . ARG A 1 194 ? 9.522 4.955 -21.082 1.00 88.81 194 ARG A N 1
ATOM 1567 C CA . ARG A 1 194 ? 8.766 5.729 -22.071 1.00 88.81 194 ARG A CA 1
ATOM 1568 C C . ARG A 1 194 ? 9.568 5.904 -23.354 1.00 88.81 194 ARG A C 1
ATOM 1570 O O . ARG A 1 194 ? 10.618 6.546 -23.355 1.00 88.81 194 ARG A O 1
ATOM 1577 N N . VAL A 1 195 ? 9.036 5.382 -24.455 1.00 86.44 195 VAL A N 1
ATOM 1578 C CA . VAL A 1 195 ? 9.661 5.468 -25.780 1.00 86.44 195 VAL A CA 1
ATOM 1579 C C . VAL A 1 195 ? 9.798 6.930 -26.202 1.00 86.44 195 VAL A C 1
ATOM 1581 O O . VAL A 1 195 ? 8.900 7.745 -25.978 1.00 86.44 195 VAL A O 1
ATOM 1584 N N . GLY A 1 196 ? 10.969 7.276 -26.741 1.00 83.94 196 GLY A N 1
ATOM 1585 C CA . GLY A 1 196 ? 11.310 8.639 -27.153 1.00 83.94 196 GLY A CA 1
ATOM 1586 C C . GLY A 1 196 ? 11.475 9.646 -26.007 1.00 83.94 196 GLY A C 1
ATOM 1587 O O . GLY A 1 196 ? 11.647 10.827 -26.285 1.00 83.94 196 GLY A O 1
ATOM 1588 N N . LYS A 1 197 ? 11.400 9.222 -24.734 1.00 86.44 197 LYS A N 1
ATOM 1589 C CA . LYS A 1 197 ? 11.626 10.104 -23.570 1.00 86.44 197 LYS A CA 1
ATOM 1590 C C . LYS A 1 197 ? 12.651 9.584 -22.574 1.00 86.44 197 LYS A C 1
ATOM 1592 O O . LYS A 1 197 ? 13.309 10.381 -21.919 1.00 86.44 197 LYS A O 1
ATOM 1597 N N . THR A 1 198 ? 12.730 8.276 -22.372 1.00 87.75 198 THR A N 1
ATOM 1598 C CA . THR A 1 198 ? 13.687 7.692 -21.433 1.00 87.75 198 THR A CA 1
ATOM 1599 C C . THR A 1 198 ? 15.021 7.465 -22.131 1.00 87.75 198 THR A C 1
ATOM 1601 O O . THR A 1 198 ? 15.073 6.797 -23.163 1.00 87.75 198 THR A O 1
ATOM 1604 N N . ASP A 1 199 ? 16.093 7.991 -21.541 1.00 89.50 199 ASP A N 1
ATOM 1605 C CA . ASP A 1 199 ? 17.449 7.800 -22.044 1.00 89.50 199 ASP A CA 1
ATOM 1606 C C . ASP A 1 199 ? 17.891 6.327 -21.930 1.00 89.50 199 ASP A C 1
ATOM 1608 O O . ASP A 1 199 ? 17.642 5.650 -20.925 1.00 89.50 199 ASP A O 1
ATOM 1612 N N . ARG A 1 200 ? 18.560 5.815 -22.969 1.00 89.25 200 ARG A N 1
ATOM 1613 C CA . ARG A 1 200 ? 19.020 4.419 -23.017 1.00 89.25 200 ARG A CA 1
ATOM 1614 C C . ARG A 1 200 ? 20.078 4.113 -21.953 1.00 89.25 200 ARG A C 1
ATOM 1616 O O . ARG A 1 200 ? 20.073 3.009 -21.407 1.00 89.25 200 ARG A O 1
ATOM 1623 N N . SER A 1 201 ? 20.968 5.056 -21.649 1.00 91.38 201 SER A N 1
ATOM 1624 C CA . SER A 1 201 ? 21.983 4.907 -20.601 1.00 91.38 201 SER A CA 1
ATOM 1625 C C . SER A 1 201 ? 21.338 4.816 -19.219 1.00 91.38 201 SER A C 1
ATOM 1627 O O . SER A 1 201 ? 21.678 3.919 -18.454 1.00 91.38 201 SER A O 1
ATOM 1629 N N . ALA A 1 202 ? 20.318 5.637 -18.946 1.00 89.88 202 ALA A N 1
ATOM 1630 C CA . ALA A 1 202 ? 19.546 5.566 -17.708 1.00 89.88 202 ALA A CA 1
ATOM 1631 C C . ALA A 1 202 ? 18.845 4.203 -17.562 1.00 89.88 202 ALA A C 1
ATOM 1633 O O . ALA A 1 202 ? 18.882 3.587 -16.497 1.00 89.88 202 ALA A O 1
ATOM 1634 N N . LEU A 1 203 ? 18.250 3.683 -18.643 1.00 91.19 203 LEU A N 1
ATOM 1635 C CA . LEU A 1 203 ? 17.634 2.351 -18.635 1.00 91.19 203 LEU A CA 1
ATOM 1636 C C . LEU A 1 203 ? 18.657 1.243 -18.369 1.00 91.19 203 LEU A C 1
ATOM 1638 O O . LEU A 1 203 ? 18.391 0.332 -17.588 1.00 91.19 203 LEU A O 1
ATOM 1642 N N . THR A 1 204 ? 19.828 1.341 -18.994 1.00 91.88 204 THR A N 1
ATOM 1643 C CA . THR A 1 204 ? 20.919 0.376 -18.815 1.00 91.88 204 THR A CA 1
ATOM 1644 C C . THR A 1 204 ? 21.411 0.388 -17.369 1.00 91.88 204 THR A C 1
ATOM 1646 O O . THR A 1 204 ? 21.433 -0.657 -16.725 1.00 91.88 204 THR A O 1
ATOM 1649 N N . GLN A 1 205 ? 21.669 1.575 -16.812 1.00 91.88 205 GLN A N 1
ATOM 1650 C CA . GLN A 1 205 ? 22.072 1.746 -15.417 1.00 91.88 205 GLN A CA 1
ATOM 1651 C C . GLN A 1 205 ? 21.017 1.203 -14.440 1.00 91.88 205 GLN A C 1
ATOM 1653 O O . GLN A 1 205 ? 21.353 0.569 -13.442 1.00 91.88 205 GLN A O 1
ATOM 1658 N N . ALA A 1 206 ? 19.729 1.415 -14.722 1.00 90.88 206 ALA A N 1
ATOM 1659 C CA . ALA A 1 206 ? 18.651 0.879 -13.897 1.00 90.88 206 ALA A CA 1
ATOM 1660 C C . ALA A 1 206 ? 18.674 -0.655 -13.871 1.00 90.88 206 ALA A C 1
ATOM 1662 O O . ALA A 1 206 ? 18.586 -1.255 -12.800 1.00 90.88 206 ALA A O 1
ATOM 1663 N N . LEU A 1 207 ? 18.820 -1.290 -15.036 1.00 91.19 207 LEU A N 1
ATOM 1664 C CA . LEU A 1 207 ? 18.892 -2.747 -15.152 1.00 91.19 207 LEU A CA 1
ATOM 1665 C C . LEU A 1 207 ? 20.140 -3.318 -14.468 1.00 91.19 207 LEU A C 1
ATOM 1667 O O . LEU A 1 207 ? 20.043 -4.340 -13.790 1.00 91.19 207 LEU A O 1
ATOM 1671 N N . GLU A 1 208 ? 21.287 -2.651 -14.590 1.00 91.12 208 GLU A N 1
ATOM 1672 C CA . GLU A 1 208 ? 22.524 -3.028 -13.898 1.00 91.12 208 GLU A CA 1
ATOM 1673 C C . GLU A 1 208 ? 22.364 -2.957 -12.375 1.00 91.12 208 GLU A C 1
ATOM 1675 O O . GLU A 1 208 ? 22.655 -3.935 -11.686 1.00 91.12 208 GLU A O 1
ATOM 1680 N N . ASN A 1 209 ? 21.811 -1.863 -11.845 1.00 89.19 209 ASN A N 1
ATOM 1681 C CA . ASN A 1 209 ? 21.571 -1.701 -10.407 1.00 89.19 209 ASN A CA 1
ATOM 1682 C C . ASN A 1 209 ? 20.606 -2.761 -9.856 1.00 89.19 209 ASN A C 1
ATOM 1684 O O . ASN A 1 209 ? 20.821 -3.309 -8.770 1.00 89.19 209 ASN A O 1
ATOM 1688 N N . LEU A 1 210 ? 19.550 -3.077 -10.611 1.00 89.06 210 LEU A N 1
ATOM 1689 C CA . LEU A 1 210 ? 18.584 -4.115 -10.252 1.00 89.06 210 LEU A CA 1
ATOM 1690 C C . LEU A 1 210 ? 19.228 -5.507 -10.259 1.00 89.06 210 LEU A C 1
ATOM 1692 O O . LEU A 1 210 ? 18.994 -6.293 -9.340 1.00 89.06 210 LEU A O 1
ATOM 1696 N N . LYS A 1 211 ? 20.091 -5.785 -11.244 1.00 88.31 211 LYS A N 1
ATOM 1697 C CA . LYS A 1 211 ? 20.858 -7.033 -11.335 1.00 88.31 211 LYS A CA 1
ATOM 1698 C C . LYS A 1 211 ? 21.835 -7.187 -10.168 1.00 88.31 211 LYS A C 1
ATOM 1700 O O . LYS A 1 211 ? 21.894 -8.261 -9.576 1.00 88.31 211 LYS A O 1
ATOM 1705 N N . LEU A 1 212 ? 22.557 -6.124 -9.807 1.00 87.44 212 LEU A N 1
ATOM 1706 C CA . LEU A 1 212 ? 23.460 -6.109 -8.647 1.00 87.44 212 LEU A CA 1
ATOM 1707 C C . LEU A 1 212 ? 22.708 -6.344 -7.332 1.00 87.44 212 LEU A C 1
ATOM 1709 O O . LEU A 1 212 ? 23.202 -7.042 -6.452 1.00 87.44 212 LEU A O 1
ATOM 1713 N N . SER A 1 213 ? 21.487 -5.820 -7.232 1.00 84.25 213 SER A N 1
ATOM 1714 C CA . SER A 1 213 ? 20.606 -5.992 -6.072 1.00 84.25 213 SER A CA 1
ATOM 1715 C C . SER A 1 213 ? 19.877 -7.344 -6.050 1.00 84.25 213 SER A C 1
ATOM 1717 O O . SER A 1 213 ? 19.018 -7.547 -5.197 1.00 84.25 213 SER A O 1
ATOM 1719 N N . GLN A 1 214 ? 20.177 -8.252 -6.991 1.00 86.56 214 GLN A N 1
ATOM 1720 C CA . GLN A 1 214 ? 19.527 -9.563 -7.152 1.00 86.56 214 GLN A CA 1
ATOM 1721 C C . GLN A 1 214 ? 17.994 -9.488 -7.260 1.00 86.56 214 GLN A C 1
ATOM 1723 O O . GLN A 1 214 ? 17.274 -10.419 -6.900 1.00 86.56 214 GLN A O 1
ATOM 1728 N N . ILE A 1 215 ? 17.478 -8.376 -7.785 1.00 87.31 215 ILE A N 1
ATOM 1729 C CA . ILE A 1 215 ? 16.047 -8.182 -7.989 1.00 87.31 215 ILE A CA 1
ATOM 1730 C C . ILE A 1 215 ? 15.617 -8.903 -9.268 1.00 87.31 215 ILE A C 1
ATOM 1732 O O . ILE A 1 215 ? 16.140 -8.651 -10.355 1.00 87.31 215 ILE A O 1
ATOM 1736 N N . LYS A 1 216 ? 14.613 -9.777 -9.150 1.00 90.75 216 LYS A N 1
ATOM 1737 C CA . LYS A 1 216 ? 14.010 -10.479 -10.286 1.00 90.75 216 LYS A CA 1
ATOM 1738 C C . LYS A 1 216 ? 13.167 -9.517 -11.125 1.00 90.75 216 LYS A C 1
ATOM 1740 O O . LYS A 1 216 ? 12.030 -9.201 -10.781 1.00 90.75 216 LYS A O 1
ATOM 1745 N N . VAL A 1 217 ? 13.719 -9.072 -12.250 1.00 93.00 217 VAL A N 1
ATOM 1746 C CA . VAL A 1 217 ? 12.985 -8.298 -13.260 1.00 93.00 217 VAL A CA 1
ATOM 1747 C C . VAL A 1 217 ? 12.215 -9.265 -14.160 1.00 93.00 217 VAL A C 1
ATOM 1749 O O . VAL A 1 217 ? 12.816 -10.051 -14.885 1.00 93.00 217 VAL A O 1
ATOM 1752 N N . LEU A 1 218 ? 10.885 -9.214 -14.101 1.00 93.56 218 LEU A N 1
ATOM 1753 C CA . LEU A 1 218 ? 9.978 -10.063 -14.883 1.00 93.56 218 LEU A CA 1
ATOM 1754 C C . LEU A 1 218 ? 9.896 -9.624 -16.347 1.00 93.56 218 LEU A C 1
ATOM 1756 O O . LEU A 1 218 ? 9.662 -10.442 -17.230 1.00 93.56 218 LEU A O 1
ATOM 1760 N N . GLY A 1 219 ? 10.079 -8.329 -16.605 1.00 91.81 219 GLY A N 1
ATOM 1761 C CA . GLY A 1 219 ? 10.042 -7.770 -17.948 1.00 91.81 219 GLY A CA 1
ATOM 1762 C C . GLY A 1 219 ? 10.065 -6.246 -17.964 1.00 91.81 219 GLY A C 1
ATOM 1763 O O . GLY A 1 219 ? 10.089 -5.586 -16.920 1.00 91.81 219 GLY A O 1
ATOM 1764 N N . ILE A 1 220 ? 10.051 -5.693 -19.178 1.00 92.31 220 ILE A N 1
ATOM 1765 C CA . ILE A 1 220 ? 10.032 -4.253 -19.441 1.00 92.31 220 ILE A CA 1
ATOM 1766 C C . ILE A 1 220 ? 8.788 -3.915 -20.265 1.00 92.31 220 ILE A C 1
ATOM 1768 O O . ILE A 1 220 ? 8.530 -4.534 -21.293 1.00 92.31 220 ILE A O 1
ATOM 1772 N N . VAL A 1 221 ? 8.044 -2.899 -19.838 1.00 93.62 221 VAL A N 1
ATOM 1773 C CA . VAL A 1 221 ? 6.932 -2.302 -20.578 1.00 93.62 221 VAL A CA 1
ATOM 1774 C C . VAL A 1 221 ? 7.422 -1.026 -21.252 1.00 93.62 221 VAL A C 1
ATOM 1776 O O . VAL A 1 221 ? 7.759 -0.044 -20.586 1.00 93.62 221 VAL A O 1
ATOM 1779 N N . ALA A 1 222 ? 7.431 -1.034 -22.583 1.00 91.00 222 ALA A N 1
ATOM 1780 C CA . ALA A 1 222 ? 7.668 0.147 -23.401 1.00 91.00 222 ALA A CA 1
ATOM 1781 C C . ALA A 1 222 ? 6.352 0.918 -23.580 1.00 91.00 222 ALA A C 1
ATOM 1783 O O . ALA A 1 222 ? 5.452 0.494 -24.298 1.00 91.00 222 ALA A O 1
ATOM 1784 N N . ASN A 1 223 ? 6.224 2.051 -22.894 1.00 89.44 223 ASN A N 1
ATOM 1785 C CA . ASN A 1 223 ? 5.028 2.885 -22.913 1.00 89.44 223 ASN A CA 1
ATOM 1786 C C . ASN A 1 223 ? 5.209 4.115 -23.820 1.00 89.44 223 ASN A C 1
ATOM 1788 O O . ASN A 1 223 ? 6.318 4.614 -24.002 1.00 89.44 223 ASN A O 1
ATOM 1792 N N . GLY A 1 224 ? 4.110 4.661 -24.342 1.00 85.19 224 GLY A N 1
ATOM 1793 C CA . GLY A 1 224 ? 4.126 5.878 -25.160 1.00 85.19 224 GLY A CA 1
ATOM 1794 C C . GLY A 1 224 ? 4.687 5.684 -26.569 1.00 85.19 224 GLY A C 1
ATOM 1795 O O . GLY A 1 224 ? 5.189 6.645 -27.148 1.00 85.19 224 GLY A O 1
ATOM 1796 N N . VAL A 1 225 ? 4.607 4.462 -27.098 1.00 82.56 225 VAL A N 1
ATOM 1797 C CA . VAL A 1 225 ? 4.858 4.174 -28.515 1.00 82.56 225 VAL A CA 1
ATOM 1798 C C . VAL A 1 225 ? 3.857 4.988 -29.342 1.00 82.56 225 VAL A C 1
ATOM 1800 O O . VAL A 1 225 ? 2.652 4.883 -29.118 1.00 82.56 225 VAL A O 1
ATOM 1803 N N . LYS A 1 226 ? 4.347 5.842 -30.246 1.00 79.06 226 LYS A N 1
ATOM 1804 C CA . LYS A 1 226 ? 3.491 6.554 -31.207 1.00 79.06 226 LYS A CA 1
ATOM 1805 C C . LYS A 1 226 ? 3.015 5.577 -32.284 1.00 79.06 226 LYS A C 1
ATOM 1807 O O . LYS A 1 226 ? 3.769 4.679 -32.650 1.00 79.06 226 LYS A O 1
ATOM 1812 N N . ASP A 1 227 ? 1.812 5.783 -32.818 1.00 64.69 227 ASP A N 1
ATOM 1813 C CA . ASP A 1 227 ? 1.214 4.905 -33.840 1.00 64.69 227 ASP A CA 1
ATOM 1814 C C . ASP A 1 227 ? 2.057 4.780 -35.118 1.00 64.69 227 ASP A C 1
ATOM 1816 O O . ASP A 1 227 ? 2.026 3.738 -35.763 1.00 64.69 227 ASP A O 1
ATOM 1820 N N . GLU A 1 228 ? 2.906 5.768 -35.417 1.00 57.28 228 GLU A N 1
ATOM 1821 C CA . GLU A 1 228 ? 3.910 5.719 -36.494 1.00 57.28 228 GLU A CA 1
ATOM 1822 C C . GLU A 1 228 ? 4.856 4.499 -36.392 1.00 57.28 228 GLU A C 1
ATOM 1824 O O . GLU A 1 228 ? 5.417 4.066 -37.390 1.00 57.28 228 GLU A O 1
ATOM 1829 N N . TYR A 1 229 ? 5.006 3.909 -35.199 1.00 52.12 229 TYR A N 1
ATOM 1830 C CA . TYR A 1 229 ? 5.844 2.733 -34.941 1.00 52.12 229 TYR A CA 1
ATOM 1831 C C . TYR A 1 229 ? 5.057 1.413 -34.892 1.00 52.12 229 TYR A C 1
ATOM 1833 O O . TYR A 1 229 ? 5.669 0.355 -34.770 1.00 52.12 229 TYR A O 1
ATOM 1841 N N . ARG A 1 230 ? 3.717 1.438 -34.983 1.00 47.88 230 ARG A N 1
ATOM 1842 C CA . ARG A 1 230 ? 2.890 0.213 -35.013 1.00 47.88 230 ARG A CA 1
ATOM 1843 C C . ARG A 1 230 ? 2.917 -0.506 -36.366 1.00 47.88 230 ARG A C 1
ATOM 1845 O O . ARG A 1 230 ? 2.533 -1.666 -36.417 1.00 47.88 230 ARG A O 1
ATOM 1852 N N . GLY A 1 231 ? 3.370 0.165 -37.427 1.00 45.28 231 GLY A N 1
ATOM 1853 C CA . GLY A 1 231 ? 3.529 -0.406 -38.772 1.00 45.28 231 GLY A CA 1
ATOM 1854 C C . GLY A 1 231 ? 4.940 -0.908 -39.101 1.00 45.28 231 GLY A C 1
ATOM 1855 O O . GLY A 1 231 ? 5.163 -1.387 -40.203 1.00 45.28 231 GLY A O 1
ATOM 1856 N N . LEU A 1 232 ? 5.903 -0.807 -38.177 1.00 47.44 232 LEU A N 1
ATOM 1857 C CA . LEU A 1 232 ? 7.319 -1.085 -38.465 1.00 47.44 232 LEU A CA 1
ATOM 1858 C C . LEU A 1 232 ? 7.731 -2.562 -38.350 1.00 47.44 232 LEU A C 1
ATOM 1860 O O . LEU A 1 232 ? 8.912 -2.865 -38.516 1.00 47.44 232 LEU A O 1
ATOM 1864 N N . ASP A 1 233 ? 6.782 -3.478 -38.134 1.00 48.84 233 ASP A N 1
ATOM 1865 C CA . ASP A 1 233 ? 7.018 -4.905 -38.403 1.00 48.84 233 ASP A CA 1
ATOM 1866 C C . ASP A 1 233 ? 7.130 -5.192 -39.918 1.00 48.84 233 ASP A C 1
ATOM 1868 O O . ASP A 1 233 ? 7.617 -6.252 -40.304 1.00 48.84 233 ASP A O 1
ATOM 1872 N N . GLU A 1 234 ? 6.816 -4.217 -40.785 1.00 45.66 234 GLU A N 1
ATOM 1873 C CA . GLU A 1 234 ? 7.192 -4.221 -42.202 1.00 45.66 234 GLU A CA 1
ATOM 1874 C C . GLU A 1 234 ? 7.988 -2.952 -42.571 1.00 45.66 234 GLU A C 1
ATOM 1876 O O . GLU A 1 234 ? 7.466 -1.944 -43.029 1.00 45.66 234 GLU A O 1
ATOM 1881 N N . GLY A 1 235 ? 9.307 -3.020 -42.379 1.00 45.94 235 GLY A N 1
ATOM 1882 C CA . GLY A 1 235 ? 10.242 -2.628 -43.436 1.00 45.94 235 GLY A CA 1
ATOM 1883 C C . GLY A 1 235 ? 10.437 -1.158 -43.824 1.00 45.94 235 GLY A C 1
ATOM 1884 O O . GLY A 1 235 ? 10.865 -0.958 -44.958 1.00 45.94 235 GLY A O 1
ATOM 1885 N N . ASP A 1 236 ? 10.254 -0.154 -42.958 1.00 42.19 236 ASP A N 1
ATOM 1886 C CA . ASP A 1 236 ? 10.625 1.223 -43.344 1.00 42.19 236 ASP A CA 1
ATOM 1887 C C . ASP A 1 236 ? 11.423 2.007 -42.285 1.00 42.19 236 ASP A C 1
ATOM 1889 O O . ASP A 1 236 ? 11.056 2.102 -41.115 1.00 42.19 236 ASP A O 1
ATOM 1893 N N . LYS A 1 237 ? 12.578 2.556 -42.684 1.00 45.56 237 LYS A N 1
ATOM 1894 C CA . LYS A 1 237 ? 13.466 3.359 -41.823 1.00 45.56 237 LYS A CA 1
ATOM 1895 C C . LYS A 1 237 ? 13.351 4.824 -42.222 1.00 45.56 237 LYS A C 1
ATOM 1897 O O . LYS A 1 237 ? 13.678 5.177 -43.350 1.00 45.56 237 LYS A O 1
ATOM 1902 N N . ASN A 1 238 ? 13.010 5.694 -41.272 1.00 47.09 238 ASN A N 1
ATOM 1903 C CA . ASN A 1 238 ? 13.060 7.137 -41.509 1.00 47.09 238 ASN A CA 1
ATOM 1904 C C . ASN A 1 238 ? 14.510 7.641 -41.714 1.00 47.09 238 ASN A C 1
ATOM 1906 O O . ASN A 1 238 ? 15.421 7.142 -41.043 1.00 47.09 238 ASN A O 1
ATOM 1910 N N . PRO A 1 239 ? 14.747 8.644 -42.589 1.00 47.09 239 PRO A N 1
ATOM 1911 C CA . PRO A 1 239 ? 16.083 8.942 -43.117 1.00 47.09 239 PRO A CA 1
ATOM 1912 C C . PRO A 1 239 ? 16.913 9.943 -42.300 1.00 47.09 239 PRO A C 1
ATOM 1914 O O . PRO A 1 239 ? 1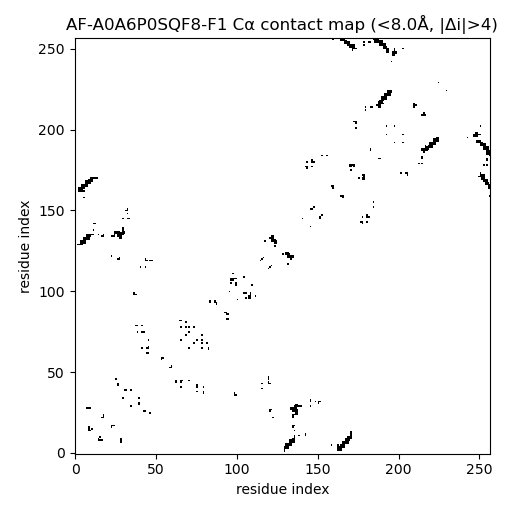8.076 10.154 -42.635 1.00 47.09 239 PRO A O 1
ATOM 1917 N N . ASP A 1 240 ? 16.363 10.602 -41.275 1.00 58.38 240 ASP A N 1
ATOM 1918 C CA . ASP A 1 240 ? 17.013 11.785 -40.686 1.00 58.38 240 ASP A CA 1
ATOM 1919 C C . ASP A 1 240 ? 17.574 11.613 -39.265 1.00 58.38 240 ASP A C 1
ATOM 1921 O O . ASP A 1 240 ? 18.367 12.448 -38.838 1.00 58.38 240 ASP A O 1
ATOM 1925 N N 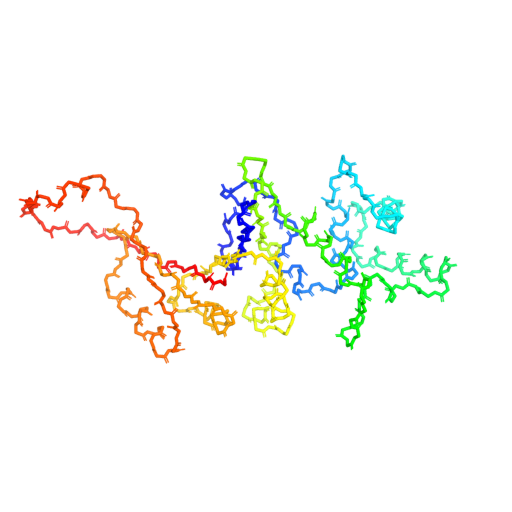. GLY A 1 241 ? 17.259 10.524 -38.556 1.00 48.19 241 GLY A N 1
ATOM 1926 C CA . GLY A 1 241 ? 18.002 10.038 -37.383 1.00 48.19 241 GLY A CA 1
ATOM 1927 C C . GLY A 1 241 ? 18.193 11.007 -36.203 1.00 48.19 241 GLY A C 1
ATOM 1928 O O . GLY A 1 241 ? 19.013 10.721 -35.329 1.00 48.19 241 GLY A O 1
ATOM 1929 N N . ARG A 1 242 ? 17.487 12.142 -36.135 1.00 40.38 242 ARG A N 1
ATOM 1930 C CA . ARG A 1 242 ? 17.687 13.141 -35.071 1.00 40.38 242 ARG A CA 1
ATOM 1931 C C . ARG A 1 242 ? 16.625 13.028 -33.985 1.00 40.38 242 ARG A C 1
ATOM 1933 O O . ARG A 1 242 ? 15.430 13.142 -34.236 1.00 40.38 242 ARG A O 1
ATOM 1940 N N . VAL A 1 243 ? 17.085 12.874 -32.746 1.00 44.59 243 VAL A N 1
ATOM 1941 C CA . VAL A 1 243 ? 16.258 13.007 -31.541 1.00 44.59 243 VAL A CA 1
ATOM 1942 C C . VAL A 1 243 ? 16.371 14.450 -31.043 1.00 44.59 243 VAL A C 1
ATOM 1944 O O . VAL A 1 243 ? 17.473 14.984 -30.929 1.00 44.59 243 VAL A O 1
ATOM 1947 N N . HIS A 1 244 ? 15.233 15.091 -30.781 1.00 37.78 244 HIS A N 1
ATOM 1948 C CA . HIS A 1 244 ? 15.152 16.467 -30.281 1.00 37.78 244 HIS A CA 1
ATOM 1949 C C . HIS A 1 244 ? 15.749 16.567 -28.859 1.00 37.78 244 HIS A C 1
ATOM 1951 O O . HIS A 1 244 ? 15.414 15.716 -28.027 1.00 37.78 244 HIS A O 1
ATOM 1957 N N . PRO A 1 245 ? 16.598 17.566 -28.545 1.00 39.56 245 PRO A N 1
ATOM 1958 C CA . PRO A 1 245 ? 17.158 17.719 -27.206 1.00 39.56 245 PRO A CA 1
ATOM 1959 C C . PRO A 1 245 ? 16.108 18.293 -26.237 1.00 39.56 245 PRO A C 1
ATOM 1961 O O . PRO A 1 245 ? 15.223 19.040 -26.653 1.00 39.56 245 PRO A O 1
ATOM 1964 N N . ASP A 1 246 ? 16.252 17.914 -24.964 1.00 40.06 246 ASP A N 1
ATOM 1965 C CA . ASP A 1 246 ? 15.451 18.245 -23.768 1.00 40.06 246 ASP A CA 1
ATOM 1966 C C . ASP A 1 246 ? 14.224 17.374 -23.450 1.00 40.06 246 ASP A C 1
ATOM 1968 O O . ASP A 1 246 ? 13.088 17.839 -23.472 1.00 40.06 246 ASP A O 1
ATOM 1972 N N . PHE A 1 247 ? 14.448 16.124 -23.008 1.00 35.62 247 PHE A N 1
ATOM 1973 C CA . PHE A 1 247 ? 13.430 15.334 -22.295 1.00 35.62 247 PHE A CA 1
ATOM 1974 C C . PHE A 1 247 ? 14.040 14.347 -21.281 1.00 35.62 247 PHE A C 1
ATOM 1976 O O . PHE A 1 247 ? 14.569 13.307 -21.657 1.00 35.62 247 PHE A O 1
ATOM 1983 N N . THR A 1 248 ? 13.898 14.609 -19.977 1.00 35.88 248 THR A N 1
ATOM 1984 C CA . THR A 1 248 ? 14.179 13.625 -18.914 1.00 35.88 248 THR A CA 1
ATOM 1985 C C . THR A 1 248 ? 12.924 12.788 -18.626 1.00 35.88 248 THR A C 1
ATOM 1987 O O . THR A 1 248 ? 12.037 13.165 -17.861 1.00 35.88 248 THR A O 1
ATOM 1990 N N . GLY A 1 249 ? 12.790 11.631 -19.277 1.00 49.22 249 GLY A N 1
ATOM 1991 C CA . GLY A 1 249 ? 11.774 10.635 -18.925 1.00 49.22 249 GLY A CA 1
ATOM 1992 C C . GLY A 1 249 ? 12.211 9.793 -17.725 1.00 49.22 249 GLY A C 1
ATOM 1993 O O . GLY A 1 249 ? 13.274 9.181 -17.760 1.00 49.22 249 GLY A O 1
ATOM 1994 N N . SER A 1 250 ? 11.393 9.707 -16.674 1.00 57.56 250 SER A N 1
ATOM 1995 C CA . SER A 1 250 ? 11.666 8.816 -15.541 1.00 57.56 250 SER A CA 1
ATOM 1996 C C . SER A 1 250 ? 11.277 7.366 -15.848 1.00 57.56 250 SER A C 1
ATOM 1998 O O . SER A 1 250 ? 10.248 7.102 -16.472 1.00 57.56 250 SER A O 1
ATOM 2000 N N . ILE A 1 251 ? 12.104 6.417 -15.403 1.00 64.62 251 ILE A N 1
ATOM 2001 C CA . ILE A 1 251 ? 11.809 4.981 -15.478 1.00 64.62 251 ILE A CA 1
ATOM 2002 C C . ILE A 1 251 ? 10.939 4.629 -14.284 1.00 64.62 251 ILE A C 1
ATOM 2004 O O . ILE A 1 251 ? 11.430 4.649 -13.160 1.00 64.62 251 ILE A O 1
ATOM 2008 N N . LYS A 1 252 ? 9.661 4.328 -14.509 1.00 73.00 252 LYS A N 1
ATOM 2009 C CA . LYS A 1 252 ? 8.760 3.894 -13.435 1.00 73.00 252 LYS A CA 1
ATOM 2010 C C . LYS A 1 252 ? 8.889 2.395 -13.201 1.00 73.00 252 LYS A C 1
ATOM 2012 O O . LYS A 1 252 ? 9.320 1.654 -14.079 1.00 73.00 252 LYS A O 1
ATOM 2017 N N . THR A 1 253 ? 8.471 1.944 -12.031 1.00 70.56 253 THR A N 1
ATOM 2018 C CA . THR A 1 253 ? 8.483 0.532 -11.653 1.00 70.56 253 THR A CA 1
ATOM 2019 C C . THR A 1 253 ? 7.130 0.122 -11.108 1.00 70.56 253 THR A C 1
ATOM 2021 O O . THR A 1 253 ? 6.418 0.917 -10.495 1.00 70.56 253 THR A O 1
ATOM 2024 N N . LYS A 1 254 ? 6.765 -1.128 -11.382 1.00 78.44 254 LYS A N 1
ATOM 2025 C CA . LYS A 1 254 ? 5.653 -1.817 -10.741 1.00 78.44 254 LYS A CA 1
ATOM 2026 C C . LYS A 1 254 ? 6.211 -3.067 -10.093 1.00 78.44 254 LYS A C 1
ATOM 2028 O O . LYS A 1 2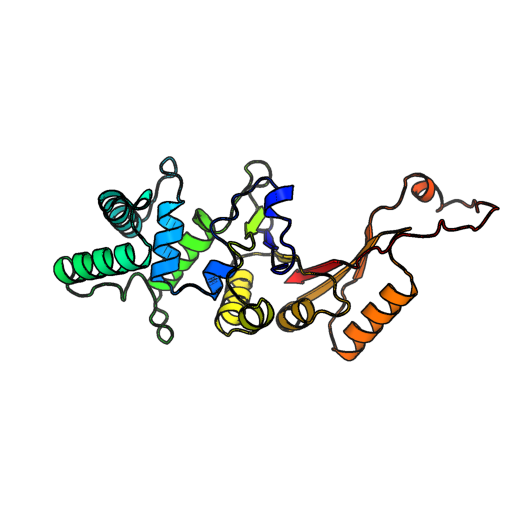54 ? 6.844 -3.870 -10.776 1.00 78.44 254 LYS A O 1
ATOM 2033 N N . VAL A 1 255 ? 5.997 -3.224 -8.798 1.00 76.31 255 VAL A N 1
ATOM 2034 C CA . VAL A 1 255 ? 6.358 -4.457 -8.097 1.00 76.31 255 VAL A CA 1
ATOM 2035 C C . VAL A 1 255 ? 5.121 -5.344 -8.054 1.00 76.31 255 VAL A C 1
ATOM 2037 O O . VAL A 1 255 ? 4.030 -4.850 -7.764 1.00 76.31 255 VAL A O 1
ATOM 2040 N N . LEU A 1 256 ? 5.281 -6.617 -8.396 1.00 68.19 256 LEU A N 1
ATOM 2041 C CA . LEU A 1 256 ? 4.201 -7.590 -8.468 1.00 68.19 256 LEU A CA 1
ATOM 2042 C C . LEU A 1 256 ? 4.373 -8.644 -7.389 1.00 68.19 256 LEU A C 1
ATOM 2044 O O . LEU A 1 256 ? 5.432 -9.268 -7.303 1.00 68.19 256 LEU A O 1
ATOM 2048 N N . PHE A 1 257 ? 3.313 -8.817 -6.610 1.00 52.00 257 PHE A N 1
ATOM 2049 C CA . PHE A 1 257 ? 3.063 -9.989 -5.795 1.00 52.00 257 PHE A CA 1
ATOM 2050 C C . PHE A 1 257 ? 1.966 -10.805 -6.481 1.00 52.00 257 PHE A C 1
ATOM 2052 O O . PHE A 1 257 ? 0.860 -10.246 -6.676 1.00 52.00 257 PHE A O 1
#

pLDDT: mean 77.52, std 16.71, range [34.09, 96.19]